Protein AF-Q84GK2-F1 (afdb_monomer_lite)

Structure (mmCIF, N/CA/C/O backbone):
data_AF-Q84GK2-F1
#
_entry.id   AF-Q84GK2-F1
#
loop_
_atom_site.group_PDB
_atom_site.id
_atom_site.type_symbol
_atom_site.label_atom_id
_atom_site.label_alt_id
_atom_site.label_comp_id
_atom_site.label_asym_id
_atom_site.label_entity_id
_atom_site.label_seq_id
_atom_site.pdbx_PDB_ins_code
_atom_site.Cartn_x
_atom_site.Cartn_y
_atom_site.Cartn_z
_atom_site.occupancy
_atom_site.B_iso_or_equiv
_atom_site.auth_seq_id
_atom_site.auth_comp_id
_atom_site.auth_asym_id
_atom_site.auth_atom_id
_atom_site.pdbx_PDB_model_num
ATOM 1 N N . VAL A 1 1 ? 25.953 -7.391 -23.059 1.00 63.38 1 VAL A N 1
ATOM 2 C CA . VAL A 1 1 ? 26.818 -6.222 -23.370 1.00 63.38 1 VAL A CA 1
ATOM 3 C C . VAL A 1 1 ? 26.104 -4.887 -23.154 1.00 63.38 1 VAL A C 1
ATOM 5 O O . VAL A 1 1 ? 26.491 -4.183 -22.235 1.00 63.38 1 VAL A O 1
ATOM 8 N N . ALA A 1 2 ? 25.029 -4.554 -23.885 1.00 71.12 2 ALA A N 1
ATOM 9 C CA . ALA A 1 2 ? 24.309 -3.276 -23.704 1.00 71.12 2 ALA A CA 1
ATOM 10 C C . ALA A 1 2 ? 23.766 -3.046 -22.273 1.00 71.12 2 ALA A C 1
ATOM 12 O O . ALA A 1 2 ? 23.832 -1.938 -21.749 1.00 71.12 2 ALA A O 1
ATOM 13 N N . ALA A 1 3 ? 23.292 -4.107 -21.614 1.00 67.56 3 ALA A N 1
ATOM 14 C CA . ALA A 1 3 ? 22.853 -4.063 -20.218 1.00 67.56 3 ALA A CA 1
ATOM 15 C C . ALA A 1 3 ? 23.982 -3.724 -19.228 1.00 67.56 3 ALA A C 1
ATOM 17 O O . ALA A 1 3 ? 23.806 -2.873 -18.365 1.00 67.56 3 ALA A O 1
ATOM 18 N N . ALA A 1 4 ? 25.152 -4.347 -19.386 1.00 71.31 4 ALA A N 1
ATOM 19 C CA . ALA A 1 4 ? 26.325 -4.101 -18.547 1.00 71.31 4 ALA A CA 1
ATOM 20 C C . ALA A 1 4 ? 26.839 -2.658 -18.699 1.00 71.31 4 ALA A C 1
ATOM 22 O O . ALA A 1 4 ? 27.170 -2.013 -17.708 1.00 71.31 4 ALA A O 1
ATOM 23 N N . ALA A 1 5 ? 26.806 -2.115 -19.923 1.00 71.81 5 ALA A N 1
ATOM 24 C CA . ALA A 1 5 ? 27.159 -0.721 -20.193 1.00 71.81 5 ALA A CA 1
ATOM 25 C C . ALA A 1 5 ? 26.216 0.256 -19.467 1.00 71.81 5 ALA A C 1
ATOM 27 O O . ALA A 1 5 ? 26.681 1.154 -18.774 1.00 71.81 5 ALA A O 1
ATOM 28 N N . LYS A 1 6 ? 24.898 0.020 -19.532 1.00 73.69 6 LYS A N 1
ATOM 29 C CA . LYS A 1 6 ? 23.886 0.789 -18.783 1.00 73.69 6 LYS A CA 1
ATOM 30 C C . LYS A 1 6 ? 24.072 0.713 -17.264 1.00 73.69 6 LYS A C 1
ATOM 32 O O . LYS A 1 6 ? 23.891 1.711 -16.581 1.00 73.69 6 LYS A O 1
ATOM 37 N N . ILE A 1 7 ? 24.413 -0.457 -16.724 1.00 73.31 7 ILE A N 1
ATOM 38 C CA . ILE A 1 7 ? 24.654 -0.644 -15.281 1.00 73.31 7 ILE A CA 1
ATOM 39 C C . ILE A 1 7 ? 25.939 0.078 -14.847 1.00 73.31 7 ILE A C 1
ATOM 41 O O . ILE A 1 7 ? 25.962 0.731 -13.805 1.00 73.31 7 ILE A O 1
ATOM 45 N N . THR A 1 8 ? 26.965 0.054 -15.699 1.00 76.81 8 THR A N 1
ATOM 46 C CA . THR A 1 8 ? 28.213 0.802 -15.496 1.00 76.81 8 THR A CA 1
ATOM 47 C C . THR A 1 8 ? 27.988 2.314 -15.538 1.00 76.81 8 THR A C 1
ATOM 49 O O . THR A 1 8 ? 28.522 3.029 -14.693 1.00 76.81 8 THR A O 1
ATOM 52 N N . GLU A 1 9 ? 27.130 2.810 -16.437 1.00 76.62 9 GLU A N 1
ATOM 53 C CA . GLU A 1 9 ? 26.692 4.217 -16.456 1.00 76.62 9 GLU A CA 1
ATOM 54 C C . GLU A 1 9 ? 25.967 4.637 -15.165 1.00 76.62 9 GLU A C 1
ATOM 56 O O . GLU A 1 9 ? 26.051 5.795 -14.763 1.00 76.62 9 GLU A O 1
ATOM 61 N N . LEU A 1 10 ? 25.284 3.704 -14.489 1.00 75.00 10 LEU A N 1
ATOM 62 C CA . LEU A 1 10 ? 24.625 3.934 -13.195 1.00 75.00 10 LEU A CA 1
ATOM 63 C C . LEU A 1 10 ? 25.602 3.907 -12.002 1.00 75.00 10 LEU A C 1
ATOM 65 O O . LEU A 1 10 ? 25.168 4.077 -10.864 1.00 75.00 10 LEU A O 1
ATOM 69 N N . GLY A 1 11 ? 26.904 3.717 -12.248 1.00 77.19 11 GLY A N 1
ATOM 70 C CA . GLY A 1 11 ? 27.958 3.727 -11.231 1.00 77.19 11 GLY A CA 1
ATOM 71 C C . GLY A 1 11 ? 28.311 2.355 -10.648 1.00 77.19 11 GLY A C 1
ATOM 72 O O . GLY A 1 11 ? 29.098 2.292 -9.706 1.00 77.19 11 GLY A O 1
ATOM 73 N N . PHE A 1 12 ? 27.772 1.261 -11.196 1.00 79.25 12 PHE A N 1
ATOM 74 C CA . PHE A 1 12 ? 28.079 -0.104 -10.758 1.00 79.25 12 PHE A CA 1
ATOM 75 C C . PHE A 1 12 ? 28.973 -0.805 -11.784 1.00 79.25 12 PHE A C 1
ATOM 77 O O . PHE A 1 12 ? 28.548 -1.057 -12.908 1.00 79.25 12 PHE A O 1
ATOM 84 N N . SER A 1 13 ? 30.206 -1.152 -11.412 1.00 77.25 13 SER A N 1
ATOM 85 C CA . SER A 1 13 ? 31.101 -1.913 -12.290 1.00 77.25 13 SER A CA 1
ATOM 86 C C . SER A 1 13 ? 30.605 -3.355 -12.421 1.00 77.25 13 SER A C 1
ATOM 88 O O . SER A 1 13 ? 30.785 -4.149 -11.501 1.00 77.25 13 SER A O 1
ATOM 90 N N . VAL A 1 14 ? 29.966 -3.678 -13.545 1.00 80.50 14 VAL A N 1
ATOM 91 C CA . VAL A 1 14 ? 29.487 -5.032 -13.850 1.00 80.50 14 VAL A CA 1
ATOM 92 C C . VAL A 1 14 ? 29.846 -5.375 -15.288 1.00 80.50 14 VAL A C 1
ATOM 94 O O . VAL A 1 14 ? 29.551 -4.616 -16.213 1.00 80.50 14 VAL A O 1
ATOM 97 N N . THR A 1 15 ? 30.461 -6.533 -15.486 1.00 83.75 15 THR A N 1
ATOM 98 C CA . THR A 1 15 ? 30.843 -7.053 -16.800 1.00 83.75 15 THR A CA 1
ATOM 99 C C . THR A 1 15 ? 29.721 -7.894 -17.425 1.00 83.75 15 THR A C 1
ATOM 101 O O . THR A 1 15 ? 28.903 -8.497 -16.721 1.00 83.75 15 THR A O 1
ATOM 104 N N . PRO A 1 16 ? 29.630 -7.962 -18.767 1.00 80.38 16 PRO A N 1
ATOM 105 C CA . PRO A 1 16 ? 28.715 -8.882 -19.442 1.00 80.38 16 PRO A CA 1
ATOM 106 C C . PRO A 1 16 ? 28.903 -10.344 -19.015 1.00 80.38 16 PRO A C 1
ATOM 108 O O . PRO A 1 16 ? 27.924 -11.084 -18.931 1.00 80.38 16 PRO A O 1
ATOM 111 N N . GLU A 1 17 ? 30.144 -10.744 -18.749 1.00 82.06 17 GLU A N 1
ATOM 112 C CA . GLU A 1 17 ? 30.526 -12.090 -18.341 1.00 82.06 17 GLU A CA 1
ATOM 113 C C . GLU A 1 17 ? 29.974 -12.429 -16.954 1.00 82.06 17 GLU A C 1
ATOM 115 O O . GLU A 1 17 ? 29.426 -13.514 -16.778 1.00 82.06 17 GLU A O 1
ATOM 120 N N . GLU A 1 18 ? 30.030 -11.500 -15.996 1.00 82.25 18 GLU A N 1
ATOM 121 C CA . GLU A 1 18 ? 29.456 -11.682 -14.654 1.00 82.25 18 GLU A CA 1
ATOM 122 C C . GLU A 1 18 ? 27.935 -11.863 -14.697 1.00 82.25 18 GLU A C 1
ATOM 124 O O . GLU A 1 18 ? 27.395 -12.723 -14.003 1.00 82.25 18 GLU A O 1
ATOM 129 N N . ILE A 1 19 ? 27.234 -11.111 -15.554 1.00 81.38 19 ILE A N 1
ATOM 130 C CA . ILE A 1 19 ? 25.775 -11.241 -15.720 1.00 81.38 19 ILE A CA 1
ATOM 131 C C . ILE A 1 19 ? 25.413 -12.628 -16.267 1.00 81.38 19 ILE A C 1
ATOM 133 O O . ILE A 1 19 ? 24.475 -13.266 -15.786 1.00 81.38 19 ILE A O 1
ATOM 137 N N . LEU A 1 20 ? 26.155 -13.101 -17.271 1.00 83.56 20 LEU A N 1
ATOM 138 C CA . LEU A 1 20 ? 25.935 -14.416 -17.876 1.00 83.56 20 LEU A CA 1
ATOM 139 C C . LEU A 1 20 ? 26.322 -15.553 -16.924 1.00 83.56 20 LEU A C 1
ATOM 141 O O . LEU A 1 20 ? 25.614 -16.557 -16.849 1.00 83.56 20 LEU A O 1
ATOM 145 N N . ALA A 1 21 ? 27.414 -15.388 -16.178 1.00 84.06 21 ALA A N 1
ATOM 146 C CA . ALA A 1 21 ? 27.845 -16.343 -15.167 1.00 84.06 21 ALA A CA 1
ATOM 147 C C . ALA A 1 21 ? 26.806 -16.466 -14.048 1.00 84.06 21 ALA A C 1
ATOM 149 O O . ALA A 1 21 ? 26.453 -17.581 -13.676 1.00 84.06 21 ALA A O 1
ATOM 150 N N . LEU A 1 22 ? 26.256 -15.347 -13.565 1.00 84.25 22 LEU A N 1
ATOM 151 C CA . LEU A 1 22 ? 25.194 -15.355 -12.562 1.00 84.25 22 LEU A CA 1
ATOM 152 C C . LEU A 1 22 ? 23.944 -16.081 -13.070 1.00 84.25 22 LEU A C 1
ATOM 154 O O . LEU A 1 22 ? 23.439 -16.952 -12.371 1.00 84.25 22 LEU A O 1
ATOM 158 N N . ALA A 1 23 ? 23.476 -15.769 -14.284 1.00 83.44 23 ALA A N 1
ATOM 159 C CA . ALA A 1 23 ? 22.317 -16.439 -14.880 1.00 83.44 23 ALA A CA 1
ATOM 160 C C . ALA A 1 23 ? 22.522 -17.959 -14.953 1.00 83.44 23 ALA A C 1
ATOM 162 O O . ALA A 1 23 ? 21.700 -18.730 -14.458 1.00 83.44 23 ALA A O 1
ATOM 163 N N . LYS A 1 24 ? 23.686 -18.386 -15.456 1.00 85.19 24 LYS A N 1
ATOM 164 C CA . LYS A 1 24 ? 24.051 -19.801 -15.547 1.00 85.19 24 LYS A CA 1
ATOM 165 C C . LYS A 1 24 ? 24.124 -20.477 -14.177 1.00 85.19 24 LYS A C 1
ATOM 167 O O . LYS A 1 24 ? 23.597 -21.574 -14.020 1.00 85.19 24 LYS A O 1
ATOM 172 N N . ASN A 1 25 ? 24.760 -19.838 -13.197 1.00 84.62 25 ASN A N 1
ATOM 173 C CA . ASN A 1 25 ? 24.918 -20.392 -11.851 1.00 84.62 25 ASN A CA 1
ATOM 174 C C . ASN A 1 25 ? 23.583 -20.483 -11.108 1.00 84.62 25 ASN A C 1
ATOM 176 O O . ASN A 1 25 ? 23.393 -21.375 -10.298 1.00 84.62 25 ASN A O 1
ATOM 180 N N . VAL A 1 26 ? 22.644 -19.591 -11.403 1.00 84.75 26 VAL A N 1
ATOM 181 C CA . VAL A 1 26 ? 21.282 -19.602 -10.859 1.00 84.75 26 VAL A CA 1
ATOM 182 C C . VAL A 1 26 ? 20.358 -20.585 -11.610 1.00 84.75 26 VAL A C 1
ATOM 184 O O . VAL A 1 26 ? 19.272 -20.914 -11.137 1.00 84.75 26 VAL A O 1
ATOM 187 N N . GLY A 1 27 ? 20.802 -21.126 -12.748 1.00 81.56 27 GLY A N 1
ATOM 188 C CA . GLY A 1 27 ? 20.031 -22.075 -13.556 1.00 81.56 27 GLY A CA 1
ATOM 189 C C . GLY A 1 27 ? 18.976 -21.418 -14.451 1.00 81.56 27 GLY A C 1
ATOM 190 O O . GLY A 1 27 ? 18.013 -22.075 -14.830 1.00 81.56 27 GLY A O 1
ATOM 191 N N . GLU A 1 28 ? 19.153 -20.141 -14.787 1.00 83.69 28 GLU A N 1
ATOM 192 C CA . GLU A 1 28 ? 18.252 -19.354 -15.631 1.00 83.69 28 GLU A CA 1
ATOM 193 C C . GLU A 1 28 ? 18.925 -18.989 -16.962 1.00 83.69 28 GLU A C 1
ATOM 195 O O . GLU A 1 28 ? 20.122 -18.705 -17.017 1.00 83.69 28 GLU A O 1
ATOM 200 N N . GLU A 1 29 ? 18.155 -18.944 -18.055 1.00 78.62 29 GLU A N 1
ATOM 201 C CA . GLU A 1 29 ? 18.684 -18.537 -19.370 1.00 78.62 29 GLU A CA 1
ATOM 202 C C . GLU A 1 29 ? 19.087 -17.057 -19.387 1.00 78.62 29 GLU A C 1
ATOM 204 O O . GLU A 1 29 ? 20.030 -16.651 -20.069 1.00 78.62 29 GLU A O 1
ATOM 209 N N . THR A 1 30 ? 18.365 -16.233 -18.625 1.00 79.81 30 THR A N 1
ATOM 210 C CA . THR A 1 30 ? 18.645 -14.809 -18.484 1.00 79.81 30 THR A CA 1
ATOM 211 C C . THR A 1 30 ? 18.087 -14.255 -17.179 1.00 79.81 30 THR A C 1
ATOM 213 O O . THR A 1 30 ? 16.952 -14.533 -16.787 1.00 79.81 30 THR A O 1
ATOM 216 N N . MET A 1 31 ? 18.884 -13.402 -16.535 1.00 76.38 31 MET A N 1
ATOM 217 C CA . MET A 1 31 ? 18.462 -12.582 -15.393 1.00 76.38 31 MET A CA 1
ATOM 218 C C . MET A 1 31 ? 17.995 -11.186 -15.823 1.00 76.38 31 MET A C 1
ATOM 220 O O . MET A 1 31 ? 17.538 -10.390 -15.004 1.00 76.38 31 MET A O 1
ATOM 224 N N . MET A 1 32 ? 18.097 -10.871 -17.117 1.00 73.69 32 MET A N 1
ATOM 225 C CA . MET A 1 32 ? 17.673 -9.586 -17.659 1.00 73.69 32 MET A CA 1
ATOM 226 C C . MET A 1 32 ? 16.149 -9.514 -17.757 1.00 73.69 32 MET A C 1
ATOM 228 O O . MET A 1 32 ? 15.488 -10.502 -18.063 1.00 73.69 32 MET A O 1
ATOM 232 N N . SER A 1 33 ? 15.590 -8.325 -17.516 1.00 67.62 33 SER A N 1
ATOM 233 C CA . SER A 1 33 ? 14.142 -8.055 -17.573 1.00 67.62 33 SER A CA 1
ATOM 234 C C . SER A 1 33 ? 13.280 -8.822 -16.558 1.00 67.62 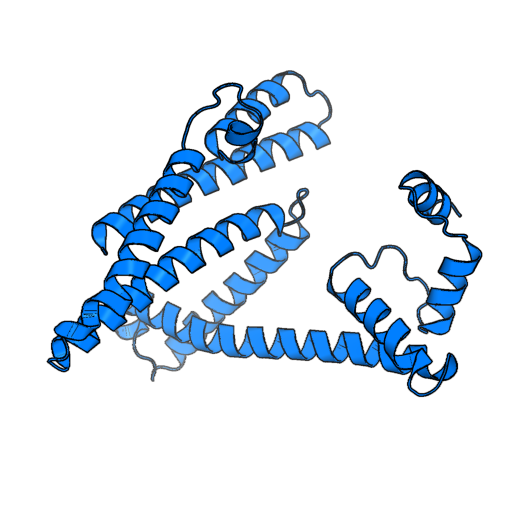33 SER A C 1
ATOM 236 O O . SER A 1 33 ? 12.060 -8.692 -16.581 1.00 67.62 33 SER A O 1
ATOM 238 N N . ARG A 1 34 ? 13.892 -9.542 -15.610 1.00 71.19 34 ARG A N 1
ATOM 239 C CA . ARG A 1 34 ? 13.238 -10.037 -14.388 1.00 71.19 34 ARG A CA 1
ATOM 240 C C . ARG A 1 34 ? 13.306 -8.954 -13.311 1.00 71.19 34 ARG A C 1
ATOM 242 O O . ARG A 1 34 ? 14.015 -9.079 -12.317 1.00 71.19 34 ARG A O 1
ATOM 249 N N . THR A 1 35 ? 12.640 -7.832 -13.566 1.00 64.12 35 THR A N 1
ATOM 250 C CA . THR A 1 35 ? 12.632 -6.676 -12.664 1.00 64.12 35 THR A CA 1
ATOM 251 C C . THR A 1 35 ? 11.625 -6.872 -11.532 1.00 64.12 35 THR A C 1
ATOM 253 O O . THR A 1 35 ? 10.568 -7.471 -11.714 1.00 64.12 35 THR A O 1
ATOM 256 N N . GLY A 1 36 ? 11.952 -6.367 -10.341 1.00 70.25 36 GLY A N 1
ATOM 257 C CA . GLY A 1 36 ? 11.061 -6.398 -9.181 1.00 70.25 36 GLY A CA 1
ATOM 258 C C . GLY A 1 36 ? 11.765 -6.781 -7.883 1.00 70.25 36 GLY A C 1
ATOM 259 O O . GLY A 1 36 ? 12.938 -7.162 -7.874 1.00 70.25 36 GLY A O 1
ATOM 260 N N . GLY A 1 37 ? 11.025 -6.686 -6.776 1.00 75.50 37 GLY A N 1
ATOM 261 C CA . GLY A 1 37 ? 11.517 -7.077 -5.453 1.00 75.50 37 GLY A CA 1
ATOM 262 C C . GLY A 1 37 ? 11.773 -8.581 -5.348 1.00 75.50 37 GLY A C 1
ATOM 263 O O . GLY A 1 37 ? 12.815 -8.975 -4.838 1.00 75.50 37 GLY A O 1
ATOM 264 N N . ALA A 1 38 ? 10.880 -9.392 -5.923 1.00 79.12 38 ALA A N 1
ATOM 265 C CA . ALA A 1 38 ? 10.920 -10.850 -5.837 1.00 79.12 38 ALA A CA 1
ATOM 266 C C . ALA A 1 38 ? 12.177 -11.481 -6.482 1.00 79.12 38 ALA A C 1
ATOM 268 O O . ALA A 1 38 ? 12.948 -12.149 -5.789 1.00 79.12 38 ALA A O 1
ATOM 269 N N . PRO A 1 39 ? 12.502 -11.204 -7.767 1.00 82.50 39 PRO A N 1
ATOM 270 C CA . PRO A 1 39 ? 13.740 -11.709 -8.365 1.00 82.50 39 PRO A CA 1
ATOM 271 C C . PRO A 1 39 ? 15.000 -11.218 -7.642 1.00 82.50 39 PRO A C 1
ATOM 273 O O . PRO A 1 39 ? 15.945 -11.983 -7.471 1.00 82.50 39 PRO A O 1
ATOM 276 N N . THR A 1 40 ? 15.008 -9.962 -7.183 1.00 84.69 40 THR A N 1
ATOM 277 C CA . THR A 1 40 ? 16.140 -9.379 -6.444 1.00 84.69 40 THR A CA 1
ATOM 278 C C . THR A 1 40 ? 16.352 -10.075 -5.099 1.00 84.69 40 THR A C 1
ATOM 280 O O . THR A 1 40 ? 17.483 -10.412 -4.752 1.00 84.69 40 THR A O 1
ATOM 283 N N . PHE A 1 41 ? 15.270 -10.330 -4.358 1.00 87.56 41 PHE A N 1
ATOM 284 C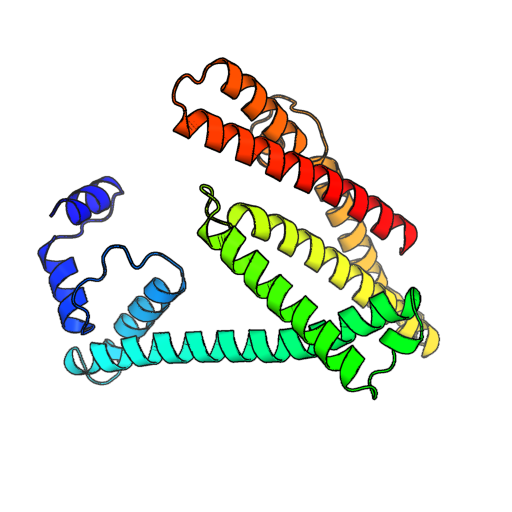 CA . PHE A 1 41 ? 15.305 -11.072 -3.100 1.00 87.56 41 PHE A CA 1
ATOM 285 C C . PHE A 1 41 ? 15.829 -12.494 -3.311 1.00 87.56 41 PHE A C 1
ATOM 287 O O . PHE A 1 41 ? 16.736 -12.921 -2.597 1.00 87.56 41 PHE A O 1
ATOM 294 N N . ALA A 1 42 ? 15.322 -13.198 -4.326 1.00 88.75 42 ALA A N 1
ATOM 295 C CA . ALA A 1 42 ? 15.752 -14.555 -4.635 1.00 88.75 42 ALA A CA 1
ATOM 296 C C . ALA A 1 42 ? 17.245 -14.637 -4.982 1.00 88.75 42 ALA A C 1
ATOM 298 O O . ALA A 1 42 ? 17.946 -15.513 -4.473 1.00 88.75 42 ALA A O 1
ATOM 299 N N . VAL A 1 43 ? 17.760 -13.700 -5.788 1.00 88.31 43 VAL A N 1
ATOM 300 C CA . VAL A 1 43 ? 19.202 -13.606 -6.076 1.00 88.31 43 VAL A CA 1
ATOM 301 C C . VAL A 1 43 ? 19.994 -13.322 -4.803 1.00 88.31 43 VAL A C 1
ATOM 303 O O . VAL A 1 43 ? 20.973 -14.012 -4.541 1.00 88.31 43 VAL A O 1
ATOM 306 N N . GLY A 1 44 ? 19.568 -12.355 -3.987 1.00 88.06 44 GLY A N 1
ATOM 307 C CA . GLY A 1 44 ? 20.255 -12.012 -2.740 1.00 88.06 44 GLY A CA 1
ATOM 308 C C . GLY A 1 44 ? 20.328 -13.186 -1.761 1.00 88.06 44 GLY A C 1
ATOM 309 O O . GLY A 1 44 ? 21.395 -13.474 -1.224 1.00 88.06 44 GLY A O 1
ATOM 310 N N . LEU A 1 45 ? 19.221 -13.914 -1.580 1.00 89.88 45 LEU A N 1
ATOM 311 C CA . LEU A 1 45 ? 19.193 -15.123 -0.757 1.00 89.88 45 LEU A CA 1
ATOM 312 C C . LEU A 1 45 ? 20.126 -16.190 -1.326 1.00 89.88 45 LEU A C 1
ATOM 314 O O . LEU A 1 45 ? 20.895 -16.789 -0.582 1.00 89.88 45 LEU A O 1
ATOM 318 N N . THR A 1 46 ? 20.106 -16.391 -2.641 1.00 90.25 46 THR A N 1
ATOM 319 C CA . THR A 1 46 ? 20.982 -17.359 -3.311 1.00 90.25 46 THR A CA 1
ATOM 320 C C . THR A 1 46 ? 22.453 -17.046 -3.074 1.00 90.25 46 THR A C 1
ATOM 322 O O . THR A 1 46 ? 23.205 -17.948 -2.711 1.00 90.25 46 THR A O 1
ATOM 325 N N . LEU A 1 47 ? 22.847 -15.776 -3.227 1.00 88.31 47 LEU A N 1
ATOM 326 C CA . LEU A 1 47 ? 24.214 -15.302 -2.998 1.00 88.31 47 LEU A CA 1
ATOM 327 C C . LEU A 1 47 ? 24.677 -15.544 -1.556 1.00 88.31 47 LEU A C 1
ATOM 329 O O . LEU A 1 47 ? 25.789 -15.999 -1.334 1.00 88.31 47 LEU A O 1
ATOM 333 N N . LEU A 1 48 ? 23.801 -15.329 -0.573 1.00 88.56 48 LEU A N 1
ATOM 334 C CA . LEU A 1 48 ? 24.127 -15.592 0.831 1.00 88.56 48 LEU A CA 1
ATOM 335 C C . LEU A 1 48 ? 24.208 -17.092 1.149 1.00 88.56 48 LEU A C 1
ATOM 337 O O . LEU A 1 48 ? 25.112 -17.543 1.850 1.00 88.56 48 LEU A O 1
ATOM 341 N N . PHE A 1 49 ? 23.248 -17.881 0.667 1.00 87.44 49 PHE A N 1
ATOM 342 C CA . PHE A 1 49 ? 23.130 -19.285 1.057 1.00 87.44 49 PHE A CA 1
ATOM 343 C C . PHE A 1 49 ? 24.133 -20.186 0.347 1.00 87.44 49 PHE A C 1
ATOM 345 O O . PHE A 1 49 ? 24.572 -21.162 0.952 1.00 87.44 49 PHE A O 1
ATOM 352 N N . HIS A 1 50 ? 24.554 -19.859 -0.878 1.00 85.94 50 HIS A N 1
ATOM 353 C CA . HIS A 1 50 ? 25.566 -20.666 -1.559 1.00 85.94 50 HIS A CA 1
ATOM 354 C C . HIS A 1 50 ? 26.941 -20.577 -0.882 1.00 85.94 50 HIS A C 1
ATOM 356 O O . HIS A 1 50 ? 27.714 -21.530 -0.954 1.00 85.94 50 HIS A O 1
ATOM 362 N N . GLU A 1 51 ? 27.267 -19.452 -0.232 1.00 85.31 51 GLU A N 1
ATOM 363 C CA . GLU A 1 51 ? 28.521 -19.286 0.518 1.00 85.31 51 GLU A CA 1
ATOM 364 C C . GLU A 1 51 ? 28.514 -20.088 1.823 1.00 85.31 51 GLU A C 1
ATOM 366 O O . GLU A 1 51 ? 29.550 -20.596 2.249 1.00 85.31 51 GLU A O 1
ATOM 371 N N . LEU A 1 52 ? 27.340 -20.237 2.441 1.00 84.62 52 LEU A N 1
ATOM 372 C CA . LEU A 1 52 ? 27.173 -20.945 3.709 1.00 84.62 52 LEU A CA 1
ATOM 373 C C . LEU A 1 52 ? 26.972 -22.454 3.524 1.00 84.62 52 LEU A C 1
ATOM 375 O O . LEU A 1 52 ? 27.464 -23.243 4.331 1.00 84.62 52 LEU A O 1
ATOM 379 N N . VAL A 1 53 ? 26.220 -22.867 2.496 1.00 78.19 53 VAL A N 1
ATOM 380 C CA . VAL A 1 53 ? 25.788 -24.255 2.294 1.00 78.19 53 VAL A CA 1
ATOM 381 C C . VAL A 1 53 ? 25.714 -24.604 0.803 1.00 78.19 53 VAL A C 1
ATOM 383 O O . VAL A 1 53 ? 24.859 -24.115 0.064 1.00 78.19 53 VAL A O 1
ATOM 386 N N . GLY A 1 54 ? 26.557 -25.550 0.380 1.00 76.19 54 GLY A N 1
ATOM 387 C CA . GLY A 1 54 ? 26.430 -26.230 -0.915 1.00 76.19 54 GLY A CA 1
ATOM 388 C C . GLY A 1 54 ? 27.171 -25.593 -2.095 1.00 76.19 54 GLY A C 1
ATOM 389 O O . GLY A 1 54 ? 27.160 -26.172 -3.178 1.00 76.19 54 GLY A O 1
ATOM 390 N N . GLY A 1 55 ? 27.854 -24.459 -1.904 1.00 84.44 55 GLY A N 1
ATOM 391 C CA . GLY A 1 55 ? 28.687 -23.844 -2.941 1.00 84.44 55 GLY A CA 1
ATOM 392 C C . GLY A 1 55 ? 27.902 -23.424 -4.189 1.00 84.44 55 GLY A C 1
ATOM 393 O O . GLY A 1 55 ? 26.672 -23.395 -4.202 1.00 84.44 55 GLY A O 1
ATOM 394 N N . VAL A 1 56 ? 28.624 -23.114 -5.271 1.00 82.50 56 VAL A N 1
ATOM 395 C CA . VAL A 1 56 ? 28.033 -22.638 -6.539 1.00 82.50 56 VAL A CA 1
ATOM 396 C C . VAL A 1 56 ? 27.037 -23.648 -7.133 1.00 82.50 56 VAL A C 1
ATOM 398 O O . VAL A 1 56 ? 26.058 -23.253 -7.755 1.00 82.50 56 VAL A O 1
ATOM 401 N N . GLU A 1 57 ? 27.229 -24.947 -6.892 1.00 84.75 57 GLU A N 1
ATOM 402 C CA . GLU A 1 57 ? 26.349 -26.011 -7.397 1.00 84.75 57 GLU A CA 1
ATOM 403 C C . GLU A 1 57 ? 24.940 -25.976 -6.782 1.00 84.75 57 GLU A C 1
ATOM 405 O O . GLU A 1 57 ? 23.978 -26.406 -7.418 1.00 84.75 57 GLU A O 1
ATOM 410 N N . ALA A 1 58 ? 24.793 -25.428 -5.570 1.00 87.44 58 ALA A N 1
ATOM 411 C CA . ALA A 1 58 ? 23.502 -25.288 -4.899 1.00 87.44 58 ALA A CA 1
ATOM 412 C C . ALA A 1 58 ? 22.756 -23.993 -5.266 1.00 87.44 58 ALA A C 1
ATOM 414 O O . ALA A 1 58 ? 21.593 -23.833 -4.888 1.00 87.44 58 ALA A O 1
ATOM 415 N N . MET A 1 59 ? 23.379 -23.069 -6.009 1.00 87.69 59 MET A N 1
ATOM 416 C CA . MET A 1 59 ? 22.757 -21.793 -6.387 1.00 87.69 59 MET A CA 1
ATOM 417 C C . MET A 1 59 ? 21.413 -21.952 -7.121 1.00 87.69 59 MET A C 1
ATOM 419 O O . MET A 1 59 ? 20.472 -21.248 -6.746 1.00 87.69 59 MET A O 1
ATOM 423 N N . PRO A 1 60 ? 21.237 -22.887 -8.082 1.00 89.75 60 PRO A N 1
ATOM 424 C CA . PRO A 1 60 ? 19.943 -23.062 -8.733 1.00 89.75 60 PRO A CA 1
ATOM 425 C C . PRO A 1 60 ? 18.856 -23.507 -7.761 1.00 89.75 60 PRO A C 1
ATOM 427 O O . PRO A 1 60 ? 17.726 -23.024 -7.827 1.00 89.75 60 PRO A O 1
ATOM 430 N N . PHE A 1 61 ? 19.198 -24.400 -6.829 1.00 90.25 61 PHE A N 1
ATOM 431 C CA . PHE A 1 61 ? 18.270 -24.856 -5.801 1.00 90.25 61 PHE A CA 1
ATOM 432 C C . PHE A 1 61 ? 17.833 -23.696 -4.903 1.00 90.25 61 PHE A C 1
ATOM 434 O O . PHE A 1 61 ? 16.634 -23.484 -4.732 1.00 90.25 61 PHE A O 1
ATOM 441 N N . TRP A 1 62 ? 18.784 -22.918 -4.374 1.00 89.88 62 TRP A N 1
ATOM 442 C CA . TRP A 1 62 ? 18.483 -21.799 -3.479 1.00 89.88 62 TRP A CA 1
ATOM 443 C C . TRP A 1 62 ? 17.650 -20.709 -4.156 1.00 89.88 62 TRP A C 1
ATOM 445 O O . TRP A 1 62 ? 16.731 -20.173 -3.534 1.00 89.88 62 TRP A O 1
ATOM 455 N N . TYR A 1 63 ? 17.900 -20.440 -5.438 1.00 90.56 63 TYR A N 1
ATOM 456 C CA . TYR A 1 63 ? 17.124 -19.469 -6.203 1.00 90.56 63 TYR A CA 1
ATOM 457 C C . TYR A 1 63 ? 15.674 -19.898 -6.405 1.00 90.56 63 TYR A C 1
ATOM 459 O O . TYR A 1 63 ? 14.751 -19.154 -6.067 1.00 90.56 63 TYR A O 1
ATOM 467 N N . HIS A 1 64 ? 15.456 -21.117 -6.905 1.00 89.88 64 HIS A N 1
ATOM 468 C CA . HIS A 1 64 ? 14.105 -21.633 -7.119 1.00 89.88 64 HIS A CA 1
ATOM 469 C C . HIS A 1 64 ? 13.364 -21.815 -5.794 1.00 89.88 64 HIS A C 1
ATOM 471 O O . HIS A 1 64 ? 12.173 -21.519 -5.712 1.00 89.88 64 HIS A O 1
ATOM 477 N N . PHE A 1 65 ? 14.065 -22.236 -4.738 1.00 90.69 65 PHE A N 1
ATOM 478 C CA . PHE A 1 65 ? 13.508 -22.287 -3.393 1.00 90.69 65 PHE A CA 1
ATOM 479 C C . PHE A 1 65 ? 13.026 -20.908 -2.934 1.00 90.69 65 PHE A C 1
ATOM 481 O O . PHE A 1 65 ? 11.892 -20.798 -2.475 1.00 90.69 65 PHE A O 1
ATOM 488 N N . ALA A 1 66 ? 13.833 -19.854 -3.098 1.00 90.62 66 ALA A N 1
ATOM 489 C CA . ALA A 1 66 ? 13.462 -18.501 -2.691 1.00 90.62 66 ALA A CA 1
ATOM 490 C C . ALA A 1 66 ? 12.229 -17.979 -3.443 1.00 90.62 66 ALA A C 1
ATOM 492 O O . ALA A 1 66 ? 11.310 -17.457 -2.813 1.00 90.62 66 ALA A O 1
ATOM 493 N N . ILE A 1 67 ? 12.174 -18.174 -4.766 1.00 89.62 67 ILE A N 1
ATOM 494 C CA . ILE A 1 67 ? 11.025 -17.758 -5.586 1.00 89.62 67 ILE A CA 1
ATOM 495 C C . ILE A 1 67 ? 9.762 -18.526 -5.197 1.00 89.62 67 ILE A C 1
ATOM 497 O O . ILE A 1 67 ? 8.701 -17.925 -5.034 1.00 89.62 67 ILE A O 1
ATOM 501 N N . LEU A 1 68 ? 9.852 -19.850 -5.033 1.00 91.19 68 LEU A N 1
ATOM 502 C CA . LEU A 1 68 ? 8.707 -20.673 -4.636 1.00 91.19 68 LEU A CA 1
ATOM 503 C C . LEU A 1 68 ? 8.226 -20.326 -3.225 1.00 91.19 68 LEU A C 1
ATOM 505 O O . LEU A 1 68 ? 7.022 -20.249 -2.990 1.00 91.19 68 LEU A O 1
ATOM 509 N N . PHE A 1 69 ? 9.157 -20.099 -2.299 1.00 90.25 69 PHE A N 1
ATOM 510 C CA . PHE A 1 69 ? 8.857 -19.684 -0.934 1.00 90.25 69 PHE A CA 1
ATOM 511 C C . PHE A 1 69 ? 8.107 -18.350 -0.911 1.00 90.25 69 PHE A C 1
ATOM 513 O O . PHE A 1 69 ? 7.054 -18.246 -0.282 1.00 90.25 69 PHE A O 1
ATOM 520 N N . GLU A 1 70 ? 8.610 -17.345 -1.626 1.00 89.94 70 GLU A N 1
ATOM 521 C CA . GLU A 1 70 ? 7.963 -16.039 -1.718 1.00 89.94 70 GLU A CA 1
ATOM 522 C C . GLU A 1 70 ? 6.587 -16.138 -2.385 1.00 89.94 70 GLU A C 1
ATOM 524 O O . GLU A 1 70 ? 5.610 -15.593 -1.871 1.00 89.94 70 GLU A O 1
ATOM 529 N N . ALA A 1 71 ? 6.472 -16.888 -3.485 1.00 90.62 71 ALA A N 1
ATOM 530 C CA . ALA A 1 71 ? 5.198 -17.111 -4.160 1.00 90.62 71 ALA A CA 1
ATOM 531 C C . ALA A 1 71 ? 4.173 -17.789 -3.237 1.00 90.62 71 ALA A C 1
ATOM 533 O O . ALA A 1 71 ? 3.012 -17.379 -3.196 1.00 90.62 71 ALA A O 1
ATOM 534 N N . LEU A 1 72 ? 4.592 -18.788 -2.453 1.00 92.06 72 LEU A N 1
ATOM 535 C CA . LEU A 1 72 ? 3.732 -19.462 -1.480 1.00 92.06 72 LEU A CA 1
ATOM 536 C C . LEU A 1 72 ? 3.320 -18.525 -0.337 1.00 92.06 72 LEU A C 1
ATOM 538 O O . LEU A 1 72 ? 2.171 -18.565 0.113 1.00 92.06 72 LEU A O 1
ATOM 542 N N . PHE A 1 73 ? 4.227 -17.658 0.113 1.00 90.88 73 PHE A N 1
ATOM 543 C CA . PHE A 1 73 ? 3.926 -16.632 1.105 1.00 90.88 73 PHE A CA 1
ATOM 544 C C . PHE A 1 73 ? 2.876 -15.640 0.584 1.00 90.88 73 PHE A C 1
ATOM 546 O O . PHE A 1 73 ? 1.876 -15.392 1.262 1.00 90.88 73 PHE A O 1
ATOM 553 N N . ILE A 1 74 ? 3.044 -15.139 -0.645 1.00 89.94 74 ILE A N 1
ATOM 554 C CA . ILE A 1 74 ? 2.067 -14.264 -1.308 1.00 89.94 74 ILE A CA 1
ATOM 555 C C . ILE A 1 74 ? 0.723 -14.982 -1.456 1.00 89.94 74 ILE A C 1
ATOM 557 O O . ILE A 1 74 ? -0.310 -14.414 -1.110 1.00 89.94 74 ILE A O 1
ATOM 561 N N . LEU A 1 75 ? 0.716 -16.236 -1.915 1.00 91.31 75 LEU A N 1
ATOM 562 C CA . LEU A 1 75 ? -0.511 -17.019 -2.082 1.00 91.31 75 LEU A CA 1
ATOM 563 C C . LEU A 1 75 ? -1.242 -17.216 -0.749 1.00 91.31 75 LEU A C 1
ATOM 565 O O . LEU A 1 75 ? -2.460 -17.070 -0.691 1.00 91.31 75 LEU A O 1
ATOM 569 N N . THR A 1 76 ? -0.504 -17.462 0.334 1.00 94.06 76 THR A N 1
ATOM 570 C CA . THR A 1 76 ? -1.063 -17.558 1.691 1.00 94.06 76 THR A CA 1
ATOM 571 C C . THR A 1 76 ? -1.684 -16.231 2.132 1.00 94.06 76 THR A C 1
ATOM 573 O O . THR A 1 76 ? -2.787 -16.209 2.684 1.00 94.06 76 THR A O 1
ATOM 576 N N . ALA A 1 77 ? -1.006 -15.111 1.869 1.00 91.19 77 ALA A N 1
ATOM 577 C CA . ALA A 1 77 ? -1.521 -13.784 2.184 1.00 91.19 77 ALA A CA 1
ATOM 578 C C . ALA A 1 77 ? -2.789 -13.455 1.377 1.00 91.19 77 ALA A C 1
ATOM 580 O O . ALA A 1 77 ? -3.759 -12.949 1.944 1.00 91.19 77 ALA A O 1
ATOM 581 N N . VAL A 1 78 ? -2.818 -13.786 0.081 1.00 91.38 78 VAL A N 1
ATOM 582 C CA . VAL A 1 78 ? -3.981 -13.571 -0.796 1.00 91.38 78 VAL A CA 1
ATOM 583 C C . VAL A 1 78 ? -5.153 -14.472 -0.405 1.00 91.38 78 VAL A C 1
ATOM 585 O O . VAL A 1 78 ? -6.288 -13.998 -0.399 1.00 91.38 78 VAL A O 1
ATOM 588 N N . ASP A 1 79 ? -4.921 -15.730 -0.025 1.00 91.50 79 ASP A N 1
ATOM 589 C CA . ASP A 1 79 ? -5.973 -16.632 0.464 1.00 91.50 79 ASP A CA 1
ATOM 590 C C . ASP A 1 79 ? -6.606 -16.104 1.761 1.00 91.50 79 ASP A C 1
ATOM 592 O O . ASP A 1 79 ? -7.818 -15.865 1.838 1.00 91.50 79 ASP A O 1
ATOM 596 N N . ALA A 1 80 ? -5.773 -15.799 2.762 1.00 91.88 80 ALA A N 1
ATOM 597 C CA . ALA A 1 80 ? -6.231 -15.230 4.026 1.00 91.88 80 ALA A CA 1
ATOM 598 C C . ALA A 1 80 ? -6.943 -13.879 3.822 1.00 91.88 80 ALA A C 1
ATOM 600 O O . ALA A 1 80 ? -7.985 -13.617 4.442 1.00 91.88 80 ALA A O 1
ATOM 601 N N . GLY A 1 81 ? -6.408 -13.047 2.926 1.00 90.19 81 GLY A N 1
ATOM 602 C CA . GLY A 1 81 ? -6.970 -11.763 2.527 1.00 90.19 81 GLY A CA 1
ATOM 603 C C . GLY A 1 81 ? -8.316 -11.905 1.825 1.00 90.19 81 GLY A C 1
ATOM 604 O O . GLY A 1 81 ? -9.251 -11.198 2.176 1.00 90.19 81 GLY A O 1
ATOM 605 N N . THR A 1 82 ? -8.470 -12.860 0.907 1.00 91.12 82 THR A N 1
ATOM 606 C CA . THR A 1 82 ? -9.730 -13.119 0.187 1.00 91.12 82 THR A CA 1
ATOM 607 C C . THR A 1 82 ? -10.804 -13.661 1.119 1.00 91.12 82 THR A C 1
ATOM 609 O O . THR A 1 82 ? -11.966 -13.259 1.039 1.00 91.12 82 THR A O 1
ATOM 612 N N . ARG A 1 83 ? -10.426 -14.523 2.066 1.00 89.31 83 ARG A N 1
ATOM 613 C CA . ARG A 1 83 ? -11.340 -15.015 3.100 1.00 89.31 83 ARG A CA 1
ATOM 614 C C . ARG A 1 83 ? -11.862 -13.875 3.973 1.00 89.31 83 ARG A C 1
ATOM 616 O O . ARG A 1 83 ? -13.064 -13.781 4.200 1.00 89.31 83 ARG A O 1
ATOM 623 N N . THR A 1 84 ? -10.973 -12.997 4.430 1.00 88.69 84 THR A N 1
ATOM 624 C CA . THR A 1 84 ? -11.351 -11.829 5.242 1.00 88.69 84 THR A CA 1
ATOM 625 C C . THR A 1 84 ? -12.143 -10.816 4.415 1.00 88.69 84 THR A C 1
ATOM 627 O O . THR A 1 84 ? -13.176 -10.319 4.859 1.00 88.69 84 THR A O 1
ATOM 630 N N . GLY A 1 85 ? -11.715 -10.578 3.176 1.00 88.25 85 GLY A N 1
ATOM 631 C CA . GLY A 1 85 ? -12.347 -9.677 2.222 1.00 88.25 85 GLY A CA 1
ATOM 632 C C . GLY A 1 85 ? -13.770 -10.096 1.878 1.00 88.25 85 GLY A C 1
ATOM 633 O O . GLY A 1 85 ? -14.651 -9.245 1.847 1.00 88.25 85 GLY A O 1
ATOM 634 N N . ARG A 1 86 ? -14.043 -11.401 1.732 1.00 87.75 86 ARG A N 1
ATOM 635 C CA . ARG A 1 86 ? -15.415 -11.915 1.608 1.00 87.75 86 ARG A CA 1
ATOM 636 C C . ARG A 1 86 ? -16.280 -11.448 2.779 1.00 87.75 86 ARG A C 1
ATOM 638 O O . ARG A 1 86 ? -17.368 -10.934 2.543 1.00 87.75 86 ARG A O 1
ATOM 645 N N . PHE A 1 87 ? -15.814 -11.602 4.019 1.00 86.69 87 PHE A N 1
ATOM 646 C CA . PHE A 1 87 ? -16.586 -11.177 5.190 1.00 86.69 87 PHE A CA 1
ATOM 647 C C . PHE A 1 87 ? -16.797 -9.663 5.220 1.00 86.69 87 PHE A C 1
ATOM 649 O O . PHE A 1 87 ? -17.910 -9.224 5.487 1.00 86.69 87 PHE A O 1
ATOM 656 N N . MET A 1 88 ? -15.780 -8.874 4.866 1.00 86.75 88 MET A N 1
ATOM 657 C CA . MET A 1 88 ? -15.907 -7.415 4.762 1.00 86.75 88 MET A CA 1
ATOM 658 C C . MET A 1 88 ? -16.915 -6.996 3.681 1.00 86.75 88 MET A C 1
ATOM 660 O O . MET A 1 88 ? -17.739 -6.118 3.917 1.00 86.75 88 MET A O 1
ATOM 664 N N . VAL A 1 89 ? -16.900 -7.641 2.510 1.00 86.81 89 VAL A N 1
ATOM 665 C CA . VAL A 1 89 ? -17.865 -7.380 1.428 1.00 86.81 89 VAL A CA 1
ATOM 666 C C . VAL A 1 89 ? -19.283 -7.741 1.869 1.00 86.81 89 VAL A C 1
ATOM 668 O O . VAL A 1 89 ? -20.206 -6.965 1.633 1.00 86.81 89 VAL A O 1
ATOM 671 N N . GLN A 1 90 ? -19.469 -8.886 2.531 1.00 85.00 90 GLN A N 1
ATOM 672 C CA . GLN A 1 90 ? -20.780 -9.285 3.053 1.00 85.00 90 GLN A CA 1
ATOM 673 C C . GLN A 1 90 ? -21.284 -8.332 4.143 1.00 85.00 90 GLN A C 1
ATOM 675 O O . GLN A 1 90 ? -22.474 -8.037 4.163 1.00 85.00 90 GLN A O 1
ATOM 680 N N . ASP A 1 91 ? -20.407 -7.817 5.005 1.00 84.12 91 ASP A N 1
ATOM 681 C CA . ASP A 1 91 ? -20.767 -6.850 6.048 1.00 84.12 91 ASP A CA 1
ATOM 682 C C . ASP A 1 91 ? -21.212 -5.504 5.447 1.00 84.12 91 ASP A C 1
ATOM 684 O O . ASP A 1 91 ? -22.299 -5.000 5.740 1.00 84.12 91 ASP A O 1
ATOM 688 N N . ILE A 1 92 ? -20.437 -4.971 4.495 1.00 84.19 92 ILE A N 1
ATOM 689 C CA . ILE A 1 92 ? -20.766 -3.723 3.788 1.00 84.19 92 ILE A CA 1
ATOM 690 C C . ILE A 1 92 ? -22.075 -3.866 3.002 1.00 84.19 92 ILE A C 1
ATOM 692 O O . ILE A 1 92 ? -22.966 -3.022 3.116 1.00 84.19 92 ILE A O 1
ATOM 696 N N . LEU A 1 93 ? -22.221 -4.934 2.212 1.00 84.12 93 LEU A N 1
ATOM 697 C CA . LEU A 1 93 ? -23.428 -5.163 1.415 1.00 84.12 93 LEU A CA 1
ATOM 698 C C . LEU A 1 93 ? -24.634 -5.544 2.283 1.00 84.12 93 LEU A C 1
ATOM 700 O O . LEU A 1 93 ? -25.765 -5.229 1.918 1.00 84.12 93 LEU A O 1
ATOM 704 N N . GLY A 1 94 ? -24.408 -6.163 3.443 1.00 82.25 94 GLY A N 1
ATOM 705 C CA . GLY A 1 94 ? -25.434 -6.495 4.429 1.00 82.25 94 GLY A CA 1
ATOM 706 C C . GLY A 1 94 ? -26.111 -5.265 5.034 1.00 82.25 94 GLY A C 1
ATOM 707 O O . GLY A 1 94 ? -27.313 -5.309 5.305 1.00 82.25 94 GLY A O 1
ATOM 708 N N . ASN A 1 95 ? -25.383 -4.148 5.154 1.00 82.31 95 ASN A N 1
ATOM 709 C CA . ASN A 1 95 ? -25.947 -2.860 5.574 1.00 82.31 95 ASN A CA 1
ATOM 710 C C . ASN A 1 95 ? -26.898 -2.245 4.533 1.00 82.31 95 ASN A C 1
ATOM 712 O O . ASN A 1 95 ? -27.795 -1.489 4.903 1.00 82.31 95 ASN A O 1
ATOM 716 N N . VAL A 1 96 ? -26.747 -2.586 3.248 1.00 83.25 96 VAL A N 1
ATOM 717 C CA . VAL A 1 96 ? -27.622 -2.113 2.158 1.00 83.25 96 VAL A CA 1
ATOM 718 C C . VAL A 1 96 ? -28.767 -3.098 1.895 1.00 83.25 96 VAL A C 1
ATOM 720 O O . VAL A 1 96 ? -29.920 -2.696 1.743 1.00 83.25 96 VAL A O 1
ATOM 723 N N . HIS A 1 97 ? -28.472 -4.401 1.868 1.00 78.75 97 HIS A N 1
ATOM 724 C CA . HIS A 1 97 ? -29.444 -5.470 1.656 1.00 78.75 97 HIS A CA 1
ATOM 725 C C . HIS A 1 97 ? -29.184 -6.636 2.623 1.00 78.75 97 HIS A C 1
ATOM 727 O O . HIS A 1 97 ? -28.271 -7.440 2.430 1.00 78.75 97 HIS A O 1
ATOM 733 N N . LYS A 1 98 ? -30.041 -6.757 3.650 1.00 77.31 98 LYS A N 1
ATOM 734 C CA . LYS A 1 98 ? -29.908 -7.736 4.749 1.00 77.31 98 LYS A CA 1
ATOM 735 C C . LYS A 1 98 ? -29.613 -9.185 4.310 1.00 77.31 98 LYS A C 1
ATOM 737 O O . LYS A 1 98 ? -28.790 -9.815 4.967 1.00 77.31 98 LYS A O 1
ATOM 742 N N . PRO A 1 99 ? -30.213 -9.731 3.229 1.00 76.44 99 PRO A N 1
ATOM 743 C CA . PRO A 1 99 ? -29.908 -11.088 2.767 1.00 76.44 99 PRO A CA 1
ATOM 744 C C . PRO A 1 99 ? -28.449 -11.320 2.347 1.00 76.44 99 PRO A C 1
ATOM 746 O O . PRO A 1 99 ? -27.970 -12.440 2.480 1.00 76.44 99 PRO A O 1
ATOM 749 N N . ILE A 1 100 ? -27.731 -10.290 1.876 1.00 75.81 100 ILE A N 1
ATOM 750 C CA . ILE A 1 100 ? -26.328 -10.413 1.422 1.00 75.81 100 ILE A CA 1
ATOM 751 C C . ILE A 1 100 ? -25.369 -10.583 2.607 1.00 75.81 100 ILE A C 1
ATOM 753 O O . ILE A 1 100 ? -24.344 -11.263 2.499 1.00 75.81 100 ILE A O 1
ATOM 757 N N . GLY A 1 101 ? -25.743 -10.011 3.754 1.00 73.12 101 GLY A N 1
ATOM 758 C CA . GLY A 1 101 ? -25.020 -10.154 5.015 1.00 73.12 101 GLY A CA 1
ATOM 759 C C . GLY A 1 101 ? -25.153 -11.539 5.653 1.00 73.12 101 GLY A C 1
ATOM 760 O O . GLY A 1 101 ? -24.456 -11.825 6.626 1.00 73.12 101 GLY A O 1
ATOM 761 N N . ASP A 1 102 ? -26.012 -12.422 5.127 1.00 76.50 102 ASP A N 1
ATOM 762 C CA . ASP A 1 102 ? -26.112 -13.793 5.625 1.00 76.50 102 ASP A CA 1
ATOM 763 C C . ASP A 1 102 ? -24.888 -14.616 5.197 1.00 76.50 102 ASP A C 1
ATOM 765 O O . ASP A 1 102 ? -24.769 -15.110 4.072 1.00 76.50 102 ASP A O 1
ATOM 769 N N . THR A 1 103 ? -23.966 -14.796 6.139 1.00 72.44 103 THR A N 1
ATOM 770 C CA . THR A 1 103 ? -22.740 -15.582 5.958 1.00 72.44 103 THR A CA 1
ATOM 771 C C . THR A 1 103 ? -23.000 -17.076 5.757 1.00 72.44 103 THR A C 1
ATOM 773 O O . THR A 1 103 ? -22.118 -17.772 5.246 1.00 72.44 103 THR A O 1
ATOM 776 N N . LYS A 1 104 ? -24.197 -17.577 6.099 1.00 74.94 104 LYS A N 1
ATOM 777 C CA . LYS A 1 104 ? -24.586 -18.983 5.910 1.00 74.94 104 LYS A CA 1
ATOM 778 C C . LYS A 1 104 ? -25.134 -19.262 4.513 1.00 74.94 104 LYS A C 1
ATOM 780 O O . LYS A 1 104 ? -25.158 -20.419 4.095 1.00 74.94 104 LYS A O 1
ATOM 785 N N . ASN A 1 105 ? -25.549 -18.232 3.778 1.00 80.50 105 ASN A N 1
ATOM 786 C CA . ASN A 1 105 ? -26.076 -18.400 2.434 1.00 80.50 105 ASN A CA 1
ATOM 787 C C . ASN A 1 105 ? -24.933 -18.540 1.414 1.00 80.50 105 ASN A C 1
ATOM 789 O O . ASN A 1 105 ? -24.176 -17.602 1.152 1.00 80.50 105 ASN A O 1
ATOM 793 N N . TRP A 1 106 ? -24.814 -19.730 0.821 1.00 83.69 106 TRP A N 1
ATOM 794 C CA . TRP A 1 106 ? -23.736 -20.060 -0.113 1.00 83.69 106 TRP A CA 1
ATOM 795 C C . TRP A 1 106 ? -23.748 -19.187 -1.376 1.00 83.69 106 TRP A C 1
ATOM 797 O O . TRP A 1 106 ? -22.684 -18.803 -1.854 1.00 83.69 106 TRP A O 1
ATOM 807 N N . PHE A 1 107 ? -24.930 -18.795 -1.864 1.00 87.25 107 PHE A N 1
ATOM 808 C CA . PHE A 1 107 ? -25.068 -17.941 -3.047 1.00 87.25 107 PHE A CA 1
ATOM 809 C C . PHE A 1 107 ? -24.451 -16.552 -2.827 1.00 87.25 107 PHE A C 1
ATOM 811 O O . PHE A 1 107 ? -23.605 -16.112 -3.606 1.00 87.25 107 PHE A O 1
ATOM 818 N N . TRP A 1 108 ? -24.801 -15.888 -1.720 1.00 84.69 108 TRP A N 1
ATOM 819 C CA . TRP A 1 108 ? -24.237 -14.579 -1.365 1.00 84.69 108 TRP A CA 1
ATOM 820 C C . TRP A 1 108 ? -22.757 -14.665 -0.995 1.00 84.69 108 TRP A C 1
ATOM 822 O O . TRP A 1 108 ? -21.988 -13.757 -1.310 1.00 84.69 108 TRP A O 1
ATOM 832 N N . GLY A 1 109 ? -22.341 -15.790 -0.409 1.00 85.38 109 GLY A N 1
ATOM 833 C CA . GLY A 1 109 ? -20.936 -16.101 -0.182 1.00 85.38 109 GLY A CA 1
ATOM 834 C C . GLY A 1 109 ? -20.114 -16.153 -1.472 1.00 85.38 109 GLY A C 1
ATOM 835 O O . GLY A 1 109 ? -19.048 -15.545 -1.531 1.00 85.38 109 GLY A O 1
ATOM 836 N N . ILE A 1 110 ? -20.618 -16.830 -2.510 1.00 89.31 110 ILE A N 1
ATOM 837 C CA . ILE A 1 110 ? -19.963 -16.894 -3.826 1.00 89.31 110 ILE A CA 1
ATOM 838 C C . ILE A 1 110 ? -19.878 -15.504 -4.454 1.00 89.31 110 ILE A C 1
ATOM 840 O O . ILE A 1 110 ? -18.808 -15.122 -4.920 1.00 89.31 110 ILE A O 1
ATOM 844 N N . ILE A 1 111 ? -20.966 -14.728 -4.435 1.00 89.25 111 ILE A N 1
ATOM 845 C CA . ILE A 1 111 ? -20.976 -13.367 -4.993 1.00 89.25 111 ILE A CA 1
ATOM 846 C C . ILE A 1 111 ? -19.926 -12.490 -4.304 1.00 89.25 111 ILE A C 1
ATOM 848 O O . ILE A 1 111 ? -19.132 -11.839 -4.980 1.00 89.25 111 ILE A O 1
ATOM 852 N N . ALA A 1 112 ? -19.869 -12.509 -2.970 1.00 87.56 112 ALA A N 1
ATOM 853 C CA . ALA A 1 112 ? -18.881 -11.741 -2.218 1.00 87.56 112 ALA A CA 1
ATOM 854 C C . ALA A 1 112 ? -17.437 -12.174 -2.534 1.00 87.56 112 ALA A C 1
ATOM 856 O O . ALA A 1 112 ? -16.555 -11.325 -2.669 1.00 87.56 112 ALA A O 1
ATOM 857 N N . THR A 1 113 ? -17.192 -13.475 -2.719 1.00 90.25 113 THR A N 1
ATOM 858 C CA . THR A 1 113 ? -15.888 -13.981 -3.167 1.00 90.25 113 THR A CA 1
ATOM 859 C C . THR A 1 113 ? -15.555 -13.531 -4.588 1.00 90.25 113 THR A C 1
ATOM 861 O O . THR A 1 113 ? -14.436 -13.080 -4.808 1.00 90.25 113 THR A O 1
ATOM 864 N N . ILE A 1 114 ? -16.495 -13.590 -5.537 1.00 92.94 114 ILE A N 1
ATOM 865 C CA . ILE A 1 114 ? -16.278 -13.115 -6.913 1.00 92.94 114 ILE A CA 1
ATOM 866 C C . ILE A 1 114 ? -15.911 -11.632 -6.909 1.00 92.94 114 ILE A C 1
ATOM 868 O O . ILE A 1 114 ? -14.951 -11.250 -7.573 1.00 92.94 114 ILE A O 1
ATOM 872 N N . ILE A 1 115 ? -16.616 -10.807 -6.130 1.00 91.31 115 ILE A N 1
ATOM 873 C CA . ILE A 1 115 ? -16.300 -9.379 -5.980 1.00 91.31 115 ILE A CA 1
ATOM 874 C C . ILE A 1 115 ? -14.873 -9.201 -5.451 1.00 91.31 115 ILE A C 1
ATOM 876 O O . ILE A 1 115 ? -14.098 -8.437 -6.021 1.00 91.31 115 ILE A O 1
ATOM 880 N N . CYS A 1 116 ? -14.503 -9.935 -4.399 1.00 90.69 116 CYS A N 1
ATOM 881 C CA . CYS A 1 116 ? -13.178 -9.835 -3.792 1.00 90.69 116 CYS A CA 1
ATOM 882 C C . CYS A 1 116 ? -12.058 -10.275 -4.756 1.00 90.69 116 CYS A C 1
ATOM 884 O O . CYS A 1 116 ? -11.100 -9.533 -4.960 1.00 90.69 116 CYS A O 1
ATOM 886 N N . VAL A 1 117 ? -12.206 -11.430 -5.414 1.00 92.44 117 VAL A N 1
ATOM 887 C CA . VAL A 1 117 ? -11.237 -11.957 -6.393 1.00 92.44 117 VAL A CA 1
ATOM 888 C C . VAL A 1 117 ? -11.125 -11.045 -7.614 1.00 92.44 117 VAL A C 1
ATOM 890 O O . VAL A 1 117 ? -10.019 -10.777 -8.078 1.00 92.44 117 VAL A O 1
ATOM 893 N N . THR A 1 118 ? -12.246 -10.509 -8.104 1.00 92.31 118 THR A N 1
ATOM 894 C CA . THR A 1 118 ? -12.243 -9.530 -9.202 1.00 92.31 118 THR A CA 1
ATOM 895 C C . THR A 1 118 ? -11.538 -8.244 -8.780 1.00 92.31 118 THR A C 1
ATOM 897 O O . THR A 1 118 ? -10.780 -7.687 -9.566 1.00 92.31 118 THR A O 1
ATOM 900 N N . GLY A 1 119 ? -11.716 -7.801 -7.531 1.00 89.19 119 GLY A N 1
ATOM 901 C CA . GLY A 1 119 ? -10.988 -6.667 -6.960 1.00 89.19 119 GLY A CA 1
ATOM 902 C C . GLY A 1 119 ? -9.473 -6.888 -6.948 1.00 89.19 119 GLY A C 1
ATOM 903 O O . GLY A 1 119 ? -8.732 -6.039 -7.440 1.00 89.19 119 GLY A O 1
ATOM 904 N N . TRP A 1 120 ? -9.007 -8.051 -6.478 1.00 88.06 120 TRP A N 1
ATOM 905 C CA . TRP A 1 120 ? -7.587 -8.421 -6.553 1.00 88.06 120 TRP A CA 1
ATOM 906 C C . TRP A 1 120 ? -7.075 -8.454 -7.997 1.00 88.06 120 TRP A C 1
ATOM 908 O O . TRP A 1 120 ? -6.020 -7.892 -8.289 1.00 88.06 120 TRP A O 1
ATOM 918 N N . GLY A 1 121 ? -7.839 -9.061 -8.909 1.00 88.62 121 GLY A N 1
ATOM 919 C CA . GLY A 1 121 ? -7.507 -9.122 -10.333 1.00 88.62 121 GLY A CA 1
ATOM 920 C C . GLY A 1 121 ? -7.432 -7.741 -10.987 1.00 88.62 121 GLY A C 1
ATOM 921 O O . GLY A 1 121 ? -6.519 -7.482 -11.766 1.00 88.62 121 GLY A O 1
ATOM 922 N N . TYR A 1 122 ? -8.333 -6.826 -10.628 1.00 86.12 122 TYR A N 1
ATOM 923 C CA . TYR A 1 122 ? -8.311 -5.441 -11.094 1.00 86.12 122 TYR A CA 1
ATOM 924 C C . TYR A 1 122 ? -7.084 -4.681 -10.583 1.00 86.12 122 TYR A C 1
ATOM 926 O O . TYR A 1 122 ? -6.462 -3.944 -11.349 1.00 86.12 122 TYR A O 1
ATOM 934 N N . LEU A 1 123 ? -6.704 -4.872 -9.316 1.00 81.75 123 LEU A N 1
ATOM 935 C CA . LEU A 1 123 ? -5.490 -4.269 -8.762 1.00 81.75 123 LEU A CA 1
ATOM 936 C C . LEU A 1 123 ? -4.230 -4.814 -9.446 1.00 81.75 123 LEU A C 1
ATOM 938 O O . LEU A 1 123 ? -3.340 -4.031 -9.768 1.00 81.75 123 LEU A O 1
ATOM 942 N N . LEU A 1 124 ? -4.178 -6.119 -9.735 1.00 83.56 124 LEU A N 1
ATOM 943 C CA . LEU A 1 124 ? -3.089 -6.723 -10.507 1.00 83.56 124 LEU A CA 1
ATOM 944 C C . LEU A 1 124 ? -3.033 -6.155 -11.931 1.00 83.56 124 LEU A C 1
ATOM 946 O O . LEU A 1 124 ? -1.972 -5.730 -12.383 1.00 83.56 124 LEU A O 1
ATOM 950 N N . TYR A 1 125 ? -4.173 -6.103 -12.624 1.00 83.88 125 TYR A N 1
ATOM 951 C CA . TYR A 1 125 ? -4.272 -5.552 -13.974 1.00 83.88 125 TYR A CA 1
ATOM 952 C C . TYR A 1 125 ? -3.832 -4.086 -14.017 1.00 83.88 125 TYR A C 1
ATOM 954 O O . TYR A 1 125 ? -3.001 -3.715 -14.844 1.00 83.88 125 TYR A O 1
ATOM 962 N N . SER A 1 126 ? -4.335 -3.265 -13.093 1.00 75.56 126 SER A N 1
ATOM 963 C CA . SER A 1 126 ? -3.953 -1.855 -12.972 1.00 75.56 126 SER A CA 1
ATOM 964 C C . SER A 1 126 ? -2.466 -1.714 -12.652 1.00 75.56 126 SER A C 1
ATOM 966 O O . SER A 1 126 ? -1.794 -0.865 -13.223 1.00 75.56 126 SER A O 1
ATOM 968 N N . GLY A 1 127 ? -1.929 -2.587 -11.795 1.00 77.00 127 GLY A N 1
ATOM 969 C CA . GLY A 1 127 ? -0.516 -2.587 -11.434 1.00 77.00 127 GLY A CA 1
ATOM 970 C C . GLY A 1 127 ? 0.423 -2.898 -12.601 1.00 77.00 127 GLY A C 1
ATOM 971 O O . GLY A 1 127 ? 1.488 -2.297 -12.700 1.00 77.00 127 GLY A O 1
ATOM 972 N N . VAL A 1 128 ? 0.021 -3.807 -13.494 1.00 76.88 128 VAL A N 1
ATOM 973 C CA . VAL A 1 128 ? 0.813 -4.215 -14.667 1.00 76.88 128 VAL A CA 1
ATOM 974 C C . VAL A 1 128 ? 0.653 -3.247 -15.845 1.00 76.88 128 VAL A C 1
ATOM 976 O O . VAL A 1 128 ? 1.596 -3.055 -16.608 1.00 76.88 128 VAL A O 1
ATOM 979 N N . THR A 1 129 ? -0.526 -2.646 -16.016 1.00 75.00 129 THR A N 1
ATOM 980 C CA . THR A 1 129 ? -0.825 -1.768 -17.164 1.00 75.00 129 THR A CA 1
ATOM 981 C C . THR A 1 129 ? -0.492 -0.297 -16.935 1.00 75.00 129 THR A C 1
ATOM 983 O O . THR A 1 129 ? -0.380 0.448 -17.909 1.00 75.00 129 THR A O 1
ATOM 986 N N . ASP A 1 130 ? -0.308 0.138 -15.687 1.00 71.06 130 ASP A N 1
ATOM 987 C CA . ASP A 1 130 ? 0.061 1.515 -15.371 1.00 71.06 130 ASP A CA 1
ATOM 988 C C . ASP A 1 130 ? 1.503 1.834 -15.830 1.00 71.06 130 ASP A C 1
ATOM 990 O O . ASP A 1 130 ? 2.460 1.247 -15.314 1.00 71.06 130 ASP A O 1
ATOM 994 N N . PRO A 1 131 ? 1.705 2.815 -16.737 1.00 64.62 131 PRO A N 1
ATOM 995 C CA . PRO A 1 131 ? 3.031 3.252 -17.185 1.00 64.62 131 PRO A CA 1
ATOM 996 C C . PRO A 1 131 ? 3.920 3.805 -16.065 1.00 64.62 131 PRO A C 1
ATOM 998 O O . PRO A 1 131 ? 5.131 3.952 -16.247 1.00 64.62 131 PRO A O 1
ATOM 1001 N N . MET A 1 132 ? 3.325 4.188 -14.932 1.00 62.66 132 MET A N 1
ATOM 1002 C CA . MET A 1 132 ? 4.042 4.634 -13.741 1.00 62.66 132 MET A CA 1
ATOM 1003 C C . MET A 1 132 ? 4.387 3.492 -12.790 1.00 62.66 132 MET A C 1
ATOM 1005 O O . MET A 1 132 ? 5.090 3.737 -11.819 1.00 62.66 132 MET A 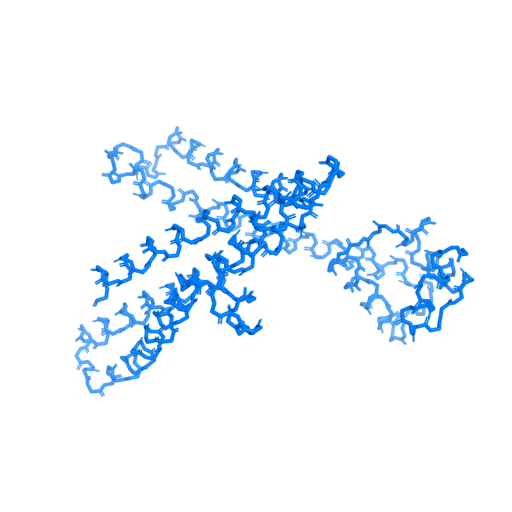O 1
ATOM 1009 N N . GLY A 1 133 ? 3.963 2.259 -13.076 1.00 63.44 133 GLY A N 1
ATOM 1010 C CA . GLY A 1 133 ? 4.371 1.063 -12.353 1.00 63.44 133 GLY A CA 1
ATOM 1011 C C . GLY A 1 133 ? 3.478 0.664 -11.185 1.00 63.44 133 GLY A C 1
ATOM 1012 O O . GLY A 1 133 ? 3.952 -0.129 -10.378 1.00 63.44 133 GLY A O 1
ATOM 1013 N N . GLY A 1 134 ? 2.246 1.191 -11.066 1.00 63.72 134 GLY A N 1
ATOM 1014 C CA . GLY A 1 134 ? 1.175 0.725 -10.167 1.00 63.72 134 GLY A CA 1
ATOM 1015 C C . GLY A 1 134 ? 1.431 0.911 -8.667 1.00 63.72 134 GLY A C 1
ATOM 1016 O O . GLY A 1 134 ? 0.651 1.529 -7.948 1.00 63.72 134 GLY A O 1
ATOM 1017 N N . ILE A 1 135 ? 2.574 0.418 -8.199 1.00 65.19 135 ILE A N 1
ATOM 1018 C CA . ILE A 1 135 ? 3.181 0.601 -6.884 1.00 65.19 135 ILE A CA 1
AT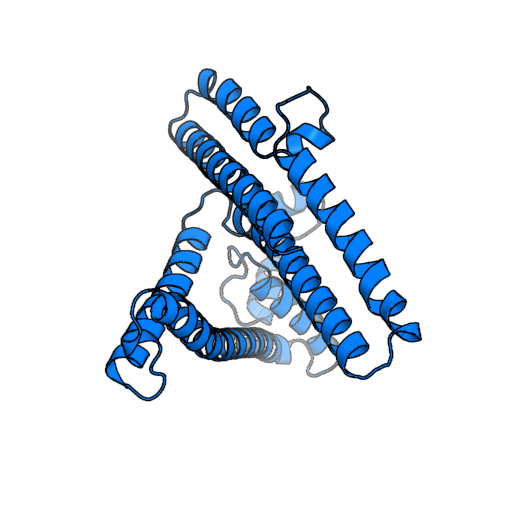OM 1019 C C . ILE A 1 135 ? 3.209 2.080 -6.504 1.00 65.19 135 ILE A C 1
ATOM 1021 O O . ILE A 1 135 ? 2.837 2.419 -5.388 1.00 65.19 135 ILE A O 1
ATOM 1025 N N . PHE A 1 136 ? 3.597 2.975 -7.416 1.00 62.62 136 PHE A N 1
ATOM 1026 C CA . PHE A 1 136 ? 3.704 4.404 -7.106 1.00 62.62 136 PHE A CA 1
ATOM 1027 C C . PHE A 1 136 ? 2.350 5.069 -6.825 1.00 62.62 136 PHE A C 1
ATOM 1029 O O . PHE A 1 136 ? 2.304 6.044 -6.079 1.00 62.62 136 PHE A O 1
ATOM 1036 N N . THR A 1 137 ? 1.257 4.521 -7.357 1.00 62.44 137 THR A N 1
ATOM 1037 C CA . THR A 1 137 ? -0.109 4.976 -7.064 1.00 62.44 137 THR A CA 1
ATOM 1038 C C . THR A 1 137 ? -0.700 4.255 -5.848 1.00 62.44 137 THR A C 1
ATOM 1040 O O . THR A 1 137 ? -1.368 4.874 -5.025 1.00 62.44 137 THR A O 1
ATOM 1043 N N . LEU A 1 138 ? -0.410 2.964 -5.657 1.00 68.94 138 LEU A N 1
ATOM 1044 C CA . LEU A 1 138 ? -0.934 2.187 -4.525 1.00 68.94 138 LEU A CA 1
ATOM 1045 C C . LEU A 1 138 ? -0.223 2.482 -3.195 1.00 68.94 138 LEU A C 1
ATOM 1047 O O . LEU A 1 138 ? -0.836 2.385 -2.131 1.00 68.94 138 LEU A O 1
ATOM 1051 N N . TRP A 1 139 ? 1.057 2.855 -3.225 1.00 70.31 139 TRP A N 1
ATOM 1052 C CA . TRP A 1 139 ? 1.858 3.070 -2.018 1.00 70.31 139 TRP A CA 1
ATOM 1053 C C . TRP A 1 139 ? 1.345 4.224 -1.139 1.00 70.31 139 TRP A C 1
ATOM 1055 O O . TRP A 1 139 ? 1.180 4.025 0.071 1.00 70.31 139 TRP A O 1
ATOM 1065 N N . PRO A 1 140 ? 1.007 5.408 -1.693 1.00 67.12 140 PRO A N 1
ATOM 1066 C CA . PRO A 1 140 ? 0.377 6.473 -0.918 1.00 67.12 140 PRO A CA 1
ATOM 1067 C C . PRO A 1 140 ? -0.972 6.070 -0.307 1.00 67.12 140 PRO A C 1
ATOM 1069 O O . PRO A 1 140 ? -1.273 6.493 0.813 1.00 67.12 140 PRO A O 1
ATOM 1072 N N . LEU A 1 141 ? -1.759 5.250 -1.014 1.00 67.38 141 LEU A N 1
ATOM 1073 C CA . LEU A 1 141 ? -3.054 4.761 -0.540 1.00 67.38 141 LEU A CA 1
ATOM 1074 C C . LEU A 1 141 ? -2.887 3.791 0.638 1.00 67.38 141 LEU A C 1
ATOM 1076 O O . LEU A 1 141 ? -3.594 3.912 1.638 1.00 67.38 141 LEU A O 1
ATOM 1080 N N . PHE A 1 142 ? -1.909 2.884 0.559 1.00 73.75 142 PHE A N 1
ATOM 1081 C CA . PHE A 1 142 ? -1.586 1.949 1.640 1.00 73.75 142 PHE A CA 1
ATOM 1082 C C . PHE A 1 142 ? -1.174 2.681 2.922 1.00 73.75 142 PHE A C 1
ATOM 1084 O O . PHE A 1 142 ? -1.656 2.366 4.011 1.00 73.75 142 PHE A O 1
ATOM 1091 N N . GLY A 1 143 ? -0.330 3.709 2.789 1.00 75.56 143 GLY A N 1
ATOM 1092 C CA . GLY A 1 143 ? 0.076 4.547 3.914 1.00 75.56 143 GLY A CA 1
ATOM 1093 C C . GLY A 1 143 ? -1.116 5.214 4.605 1.00 75.56 143 GLY A C 1
ATOM 1094 O O . GLY A 1 143 ? -1.233 5.132 5.825 1.00 75.56 143 GLY A O 1
ATOM 1095 N N . ALA A 1 144 ? -2.025 5.822 3.837 1.00 73.06 144 ALA A N 1
ATOM 1096 C CA . ALA A 1 144 ? -3.211 6.479 4.387 1.00 73.06 144 ALA A CA 1
ATOM 1097 C C . ALA A 1 144 ? -4.179 5.485 5.058 1.00 73.06 144 ALA A C 1
ATOM 1099 O O . ALA A 1 144 ? -4.598 5.710 6.195 1.00 73.06 144 ALA A O 1
ATOM 1100 N N . ALA A 1 145 ? -4.477 4.358 4.402 1.00 77.00 145 ALA A N 1
ATOM 1101 C CA . ALA A 1 145 ? -5.368 3.328 4.936 1.00 77.00 145 ALA A CA 1
ATOM 1102 C C . ALA A 1 145 ? -4.859 2.747 6.269 1.00 77.00 145 ALA A C 1
ATOM 1104 O O . ALA A 1 145 ? -5.641 2.550 7.201 1.00 77.00 145 ALA A O 1
ATOM 1105 N N . ASN A 1 146 ? -3.545 2.540 6.400 1.00 85.44 146 ASN A N 1
ATOM 1106 C CA . ASN A 1 146 ? -2.947 2.029 7.635 1.00 85.44 146 ASN A CA 1
ATOM 1107 C C . ASN A 1 146 ? -3.075 3.007 8.804 1.00 85.44 146 ASN A C 1
ATOM 1109 O O . ASN A 1 146 ? -3.329 2.578 9.929 1.00 85.44 146 ASN A O 1
ATOM 1113 N N . GLN A 1 147 ? -2.941 4.310 8.552 1.00 83.81 147 GLN A N 1
ATOM 1114 C CA . GLN A 1 147 ? -3.140 5.309 9.603 1.00 83.81 147 GLN A CA 1
ATOM 1115 C C . GLN A 1 147 ? -4.599 5.356 10.071 1.00 83.81 147 GLN A C 1
ATOM 1117 O O . GLN A 1 147 ? -4.864 5.454 11.269 1.00 83.81 147 GLN A O 1
ATOM 1122 N N . MET A 1 148 ? -5.556 5.198 9.150 1.00 79.19 148 MET A N 1
ATOM 1123 C CA . MET A 1 148 ? -6.976 5.105 9.503 1.00 79.19 148 MET A CA 1
ATOM 1124 C C . MET A 1 148 ? -7.282 3.853 10.334 1.00 79.19 148 MET A C 1
ATOM 1126 O O . MET A 1 148 ? -7.968 3.944 11.354 1.00 79.19 148 MET A O 1
ATOM 1130 N N . LEU A 1 149 ? -6.739 2.692 9.947 1.00 84.12 149 LEU A N 1
ATOM 1131 C CA . LEU A 1 149 ? -6.896 1.450 10.707 1.00 84.12 149 LEU A CA 1
ATOM 1132 C C . LEU A 1 149 ? -6.282 1.565 12.109 1.00 84.12 149 LEU A C 1
ATOM 1134 O O . LEU A 1 149 ? -6.895 1.125 13.084 1.00 84.12 149 LEU A O 1
ATOM 1138 N N . ALA A 1 150 ? -5.109 2.195 12.225 1.00 89.06 150 ALA A N 1
ATOM 1139 C CA . ALA A 1 150 ? -4.480 2.476 13.511 1.00 89.06 150 ALA A CA 1
ATOM 1140 C C . ALA A 1 150 ? -5.370 3.367 14.393 1.00 89.06 150 ALA A C 1
ATOM 1142 O O . ALA A 1 150 ? -5.557 3.064 15.572 1.00 89.06 150 ALA A O 1
ATOM 1143 N N . GLY A 1 151 ? -5.981 4.408 13.818 1.00 88.19 151 GLY A N 1
ATOM 1144 C CA . GLY A 1 151 ? -6.957 5.253 14.509 1.00 88.19 151 GLY A CA 1
ATOM 1145 C C . GLY A 1 151 ? -8.138 4.451 15.062 1.00 88.19 151 GLY A C 1
ATOM 1146 O O . GLY A 1 151 ? -8.428 4.525 16.256 1.00 88.19 151 GLY A O 1
ATOM 1147 N N . ILE A 1 152 ? -8.777 3.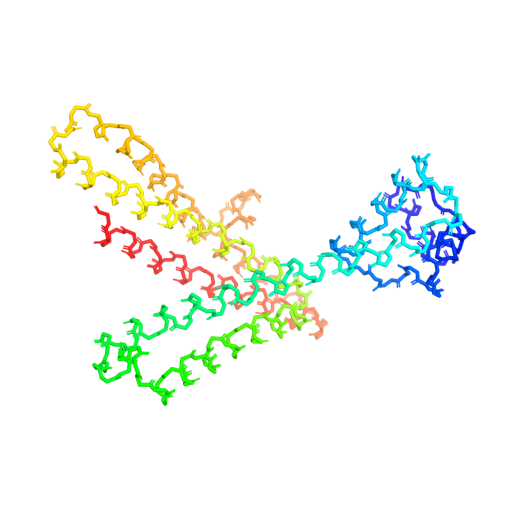617 14.233 1.00 86.12 152 ILE A N 1
ATOM 1148 C CA . ILE A 1 152 ? -9.909 2.766 14.649 1.00 86.12 152 ILE A CA 1
ATOM 1149 C C . ILE A 1 152 ? -9.495 1.784 15.753 1.00 86.12 152 ILE A C 1
ATOM 1151 O O . ILE A 1 152 ? -10.211 1.630 16.744 1.00 86.12 152 ILE A O 1
ATOM 1155 N N . ALA A 1 153 ? -8.328 1.149 15.625 1.00 90.38 153 ALA A N 1
ATOM 1156 C CA . ALA A 1 153 ? -7.817 0.223 16.631 1.00 90.38 153 ALA A CA 1
ATOM 1157 C C . ALA A 1 153 ? -7.569 0.914 17.985 1.00 90.38 153 ALA A C 1
ATOM 1159 O O . ALA A 1 153 ? -7.938 0.377 19.032 1.00 90.38 153 ALA A O 1
ATOM 1160 N N . LEU A 1 154 ? -6.993 2.120 17.978 1.00 93.38 154 LEU A N 1
ATOM 1161 C CA . LEU A 1 154 ? -6.739 2.905 19.189 1.00 93.38 154 LEU A CA 1
ATOM 1162 C C . LEU A 1 154 ? -8.034 3.433 19.824 1.00 93.38 154 LEU A C 1
ATOM 1164 O O . LEU A 1 154 ? -8.155 3.431 21.053 1.00 93.38 154 LEU A O 1
ATOM 1168 N N . MET A 1 155 ? -9.028 3.823 19.021 1.00 90.19 155 MET A N 1
ATOM 1169 C CA . MET A 1 155 ? -10.365 4.176 19.514 1.00 90.19 155 MET A CA 1
ATOM 1170 C C . MET A 1 155 ? -11.048 2.981 20.178 1.00 90.19 155 MET A C 1
ATOM 1172 O O . MET A 1 155 ? -11.494 3.086 21.321 1.00 90.19 155 MET A O 1
ATOM 1176 N N . LEU A 1 156 ? -11.058 1.821 19.516 1.00 91.00 156 LEU A N 1
ATOM 1177 C CA . LEU A 1 156 ? -11.611 0.592 20.082 1.00 91.00 156 LEU A CA 1
ATOM 1178 C C . LEU A 1 156 ? -10.907 0.220 21.393 1.00 91.00 156 LEU A C 1
ATOM 1180 O O . LEU A 1 156 ? -11.571 -0.059 22.390 1.00 91.00 156 LEU A O 1
ATOM 1184 N N . GLY A 1 157 ? -9.573 0.274 21.420 1.00 92.44 157 GLY A N 1
ATOM 1185 C CA . GLY A 1 157 ? -8.785 0.035 22.629 1.00 92.44 157 GLY A CA 1
ATOM 1186 C C . GLY A 1 157 ? -9.150 0.993 23.766 1.00 92.44 157 GLY A C 1
ATOM 1187 O O . GLY A 1 157 ? -9.325 0.562 24.906 1.00 92.44 157 GLY A O 1
ATOM 1188 N N . THR A 1 158 ? -9.355 2.273 23.448 1.00 92.06 158 THR A N 1
ATOM 1189 C CA . THR A 1 158 ? -9.804 3.290 24.409 1.00 92.06 158 THR A CA 1
ATOM 1190 C C . THR A 1 158 ? -11.171 2.929 24.993 1.00 92.06 158 THR A C 1
ATOM 1192 O O . THR A 1 158 ? -11.320 2.863 26.215 1.00 92.06 158 THR A O 1
ATOM 1195 N N . VAL A 1 159 ? -12.154 2.617 24.142 1.00 92.06 159 VAL A N 1
ATOM 1196 C CA . VAL A 1 159 ? -13.508 2.218 24.566 1.00 92.06 159 VAL A CA 1
ATOM 1197 C C . VAL A 1 159 ? -13.468 0.965 25.445 1.00 92.06 159 VAL A C 1
ATOM 1199 O O . VAL A 1 159 ? -14.131 0.916 26.484 1.00 92.06 159 VAL A O 1
ATOM 1202 N N . VAL A 1 160 ? -12.660 -0.034 25.081 1.00 93.56 160 VAL A N 1
ATOM 1203 C CA . VAL A 1 160 ? -12.488 -1.262 25.869 1.00 93.56 160 VAL A CA 1
ATOM 1204 C C . VAL A 1 160 ? -11.903 -0.957 27.252 1.00 93.56 160 VAL A C 1
ATOM 1206 O O . VAL A 1 160 ? -12.424 -1.459 28.248 1.00 93.56 160 VAL A O 1
ATOM 1209 N N . LEU A 1 161 ? -10.884 -0.096 27.354 1.00 92.81 161 LEU A N 1
ATOM 1210 C CA . LEU A 1 161 ? -10.291 0.286 28.643 1.00 92.81 161 LEU A CA 1
ATOM 1211 C C . LEU A 1 161 ? -11.290 0.997 29.562 1.00 92.81 161 LEU A C 1
ATOM 1213 O O . LEU A 1 161 ? -11.331 0.702 30.761 1.00 92.81 161 LEU A O 1
ATOM 1217 N N . PHE A 1 162 ? -12.123 1.883 29.012 1.00 92.94 162 PHE A N 1
ATOM 1218 C CA . PHE A 1 162 ? -13.210 2.507 29.768 1.00 92.94 162 PHE A CA 1
ATOM 1219 C C . PHE A 1 162 ? -14.242 1.477 30.228 1.00 92.94 162 PHE A C 1
ATOM 1221 O O . PHE A 1 162 ? -14.604 1.460 31.405 1.00 92.94 162 PHE A O 1
ATOM 1228 N N . LYS A 1 163 ? -14.655 0.563 29.343 1.00 93.31 163 LYS A N 1
ATOM 1229 C CA . LYS A 1 163 ? -15.622 -0.496 29.670 1.00 93.31 163 LYS A CA 1
ATOM 1230 C C . LYS A 1 163 ? -15.103 -1.468 30.737 1.00 93.31 163 LYS A C 1
ATOM 1232 O O . LYS A 1 163 ? -15.889 -1.998 31.514 1.00 93.31 163 LYS A O 1
ATOM 1237 N N . MET A 1 164 ? -13.788 -1.673 30.816 1.00 93.31 164 MET A N 1
ATOM 1238 C CA . MET A 1 164 ? -13.132 -2.482 31.852 1.00 93.31 164 MET A CA 1
ATOM 1239 C C . MET A 1 164 ? -12.927 -1.738 33.187 1.00 93.31 164 MET A C 1
ATOM 1241 O O . MET A 1 164 ? -12.288 -2.282 34.087 1.00 93.31 164 MET A O 1
ATOM 1245 N N . GLY A 1 165 ? -13.391 -0.489 33.322 1.00 91.25 165 GLY A N 1
ATOM 1246 C CA . GLY A 1 165 ? -13.172 0.336 34.518 1.00 91.25 165 GLY A CA 1
ATOM 1247 C C . GLY A 1 165 ? -11.723 0.812 34.694 1.00 91.25 165 GLY A C 1
ATOM 1248 O O . GLY A 1 165 ? -11.367 1.377 35.725 1.00 91.25 165 GLY A O 1
ATOM 1249 N N . LYS A 1 166 ? -10.865 0.619 33.685 1.00 90.94 166 LYS A N 1
ATOM 1250 C CA . LYS A 1 166 ? -9.435 0.962 33.700 1.00 90.94 166 LYS A CA 1
ATOM 1251 C C . LYS A 1 166 ? -9.173 2.359 33.129 1.00 90.94 166 LYS A C 1
ATOM 1253 O O . LYS A 1 166 ? -8.156 2.584 32.476 1.00 90.94 166 LYS A O 1
ATOM 1258 N N . ALA A 1 167 ? -10.055 3.320 33.414 1.00 86.44 167 ALA A N 1
ATOM 1259 C CA . ALA A 1 167 ? -9.984 4.683 32.877 1.00 86.44 167 ALA A CA 1
ATOM 1260 C C . ALA A 1 167 ? -8.629 5.372 33.142 1.00 86.44 167 ALA A C 1
ATOM 1262 O O . ALA A 1 167 ? -8.125 6.079 32.275 1.00 86.44 167 ALA A O 1
ATOM 1263 N N . LYS A 1 168 ? -7.974 5.089 34.279 1.00 88.06 168 LYS A N 1
ATOM 1264 C CA . LYS A 1 168 ? -6.626 5.596 34.604 1.00 88.06 168 LYS A CA 1
ATOM 1265 C C . LYS A 1 168 ? -5.557 5.222 33.564 1.00 88.06 168 LYS A C 1
ATOM 1267 O O . LYS A 1 168 ? -4.577 5.942 33.431 1.00 88.06 168 LYS A O 1
ATOM 1272 N N . TYR A 1 169 ? -5.729 4.118 32.838 1.00 90.50 169 TYR A N 1
ATOM 1273 C CA . 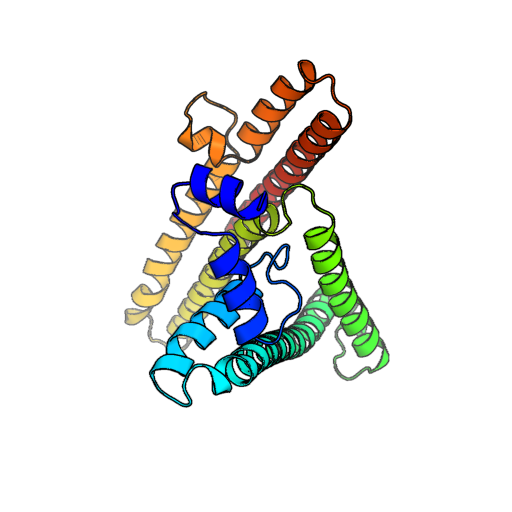TYR A 1 169 ? -4.789 3.645 31.816 1.00 90.50 169 TYR A CA 1
ATOM 1274 C C . TYR A 1 169 ? -5.198 4.044 30.389 1.00 90.50 169 TYR A C 1
ATOM 1276 O O . TYR A 1 169 ? -4.449 3.782 29.455 1.00 90.50 169 TYR A O 1
ATOM 1284 N N . SER A 1 170 ? -6.352 4.699 30.207 1.00 90.19 170 SER A N 1
ATOM 1285 C CA . SER A 1 170 ? -6.860 5.104 28.883 1.00 90.19 170 SER A CA 1
ATOM 1286 C C . SER A 1 170 ? -5.934 6.076 28.145 1.00 90.19 170 SER A C 1
ATOM 1288 O O . SER A 1 170 ? -5.919 6.099 26.919 1.00 90.19 170 SER A O 1
ATOM 1290 N N . TRP A 1 171 ? -5.089 6.826 28.861 1.00 92.44 171 TRP A N 1
ATOM 1291 C CA . TRP A 1 171 ? -4.104 7.716 28.239 1.00 92.44 171 TRP A CA 1
ATOM 1292 C C . TRP A 1 171 ? -3.129 6.970 27.314 1.00 92.44 171 TRP A C 1
ATOM 1294 O O . TRP A 1 171 ? -2.660 7.554 26.340 1.00 92.44 171 TRP A O 1
ATOM 1304 N N . VAL A 1 172 ? -2.865 5.682 27.579 1.00 92.81 172 VAL A N 1
ATOM 1305 C CA . VAL A 1 172 ? -1.956 4.844 26.780 1.00 92.81 172 VAL A CA 1
ATOM 1306 C C . VAL A 1 172 ? -2.492 4.639 25.362 1.00 92.81 172 VAL A C 1
ATOM 1308 O O . VAL A 1 172 ? -1.707 4.478 24.436 1.00 92.81 172 VAL A O 1
ATOM 1311 N N . THR A 1 173 ? -3.813 4.676 25.171 1.00 93.69 173 THR A N 1
ATOM 1312 C CA . THR A 1 173 ? -4.446 4.584 23.849 1.00 93.69 173 THR A CA 1
ATOM 1313 C C . THR A 1 173 ? -4.825 5.958 23.301 1.00 93.69 173 THR A C 1
ATOM 1315 O O . THR A 1 173 ? -4.672 6.193 22.106 1.00 93.69 173 THR A O 1
ATOM 1318 N N . ILE A 1 174 ? -5.242 6.893 24.161 1.00 93.00 174 ILE A N 1
ATOM 1319 C CA . ILE A 1 174 ? -5.649 8.248 23.758 1.00 93.00 174 ILE A CA 1
ATOM 1320 C C . ILE A 1 174 ? -4.464 9.071 23.242 1.00 93.00 174 ILE A C 1
ATOM 1322 O O . ILE A 1 174 ? -4.600 9.746 22.226 1.00 93.00 174 ILE A O 1
ATOM 1326 N N . ALA A 1 175 ? -3.300 9.039 23.898 1.00 95.00 175 ALA A N 1
ATOM 1327 C CA . ALA A 1 175 ? -2.170 9.864 23.465 1.00 95.00 175 ALA A CA 1
ATOM 1328 C C . ALA A 1 175 ? -1.655 9.466 22.063 1.00 95.00 175 ALA A C 1
ATOM 1330 O O . ALA A 1 175 ? -1.544 10.351 21.210 1.00 95.00 175 ALA A O 1
ATOM 1331 N N . PRO A 1 176 ? -1.432 8.169 21.754 1.00 93.75 176 PRO A N 1
ATOM 1332 C CA . PRO A 1 176 ? -1.134 7.746 20.388 1.00 93.75 176 PRO A CA 1
ATOM 1333 C C . PRO A 1 176 ? -2.277 8.027 19.410 1.00 93.75 176 PRO A C 1
ATOM 1335 O O . PRO A 1 176 ? -2.002 8.392 18.273 1.00 93.75 176 PRO A O 1
ATOM 1338 N N . LEU A 1 177 ? -3.544 7.907 19.834 1.00 92.25 177 LEU A N 1
ATOM 1339 C CA . LEU A 1 177 ? -4.698 8.218 18.984 1.00 92.25 177 LEU A CA 1
ATOM 1340 C C . LEU A 1 177 ? -4.666 9.676 18.527 1.00 92.25 177 LEU A C 1
ATOM 1342 O O . LEU A 1 177 ? -4.715 9.944 17.331 1.00 92.25 177 LEU A O 1
ATOM 1346 N N . VAL A 1 178 ? -4.533 10.611 19.469 1.00 92.00 178 VAL A N 1
ATOM 1347 C CA . VAL A 1 178 ? -4.458 12.048 19.174 1.00 92.00 178 VAL A CA 1
ATOM 1348 C C . VAL A 1 178 ? -3.275 12.345 18.255 1.00 92.00 178 VAL A C 1
ATOM 1350 O O . VAL A 1 178 ? -3.424 13.083 17.284 1.00 92.00 178 VAL A O 1
ATOM 1353 N N . TRP A 1 179 ? -2.115 11.735 18.509 1.00 92.50 179 TRP A N 1
ATOM 1354 C CA . TRP A 1 179 ? -0.942 11.902 17.655 1.00 92.50 179 TRP A CA 1
ATOM 1355 C C . TRP A 1 179 ? -1.176 11.407 16.221 1.00 92.50 179 TRP A C 1
ATOM 1357 O O . TRP A 1 179 ? -0.883 12.123 15.261 1.00 92.50 179 TRP A O 1
ATOM 1367 N N . VAL A 1 180 ? -1.729 10.202 16.059 1.00 91.06 180 VAL A N 1
ATOM 1368 C CA . VAL A 1 180 ? -2.042 9.627 14.743 1.00 91.06 180 VAL A CA 1
ATOM 1369 C C . VAL A 1 180 ? -3.074 10.485 14.018 1.00 91.06 180 VAL A C 1
ATOM 1371 O O . VAL A 1 180 ? -2.882 10.787 12.844 1.00 91.06 180 VAL A O 1
ATOM 1374 N N . LEU A 1 181 ? -4.120 10.955 14.702 1.00 88.00 181 LEU A N 1
ATOM 1375 C CA . LEU A 1 181 ? -5.127 11.834 14.106 1.00 88.00 181 LEU A CA 1
ATOM 1376 C C . LEU A 1 181 ? -4.515 13.158 13.634 1.00 88.00 181 LEU A C 1
ATOM 1378 O O . LEU A 1 181 ? -4.722 13.540 12.486 1.00 88.00 181 LEU A O 1
ATOM 1382 N N . ILE A 1 182 ? -3.710 13.827 14.466 1.00 90.38 182 ILE A N 1
ATOM 1383 C CA . ILE A 1 182 ? -3.057 15.094 14.099 1.00 90.38 182 ILE A CA 1
ATOM 1384 C C . ILE A 1 182 ? -2.128 14.898 12.901 1.00 90.38 182 ILE A C 1
ATOM 1386 O O . ILE A 1 182 ? -2.215 15.640 11.925 1.00 90.38 182 ILE A O 1
ATOM 1390 N N . THR A 1 183 ? -1.246 13.901 12.955 1.00 89.81 183 THR A N 1
ATOM 1391 C CA . THR A 1 183 ? -0.256 13.670 11.893 1.00 89.81 183 THR A CA 1
ATOM 1392 C C . THR A 1 183 ? -0.911 13.243 10.582 1.00 89.81 183 THR A C 1
ATOM 1394 O O . THR A 1 183 ? -0.520 13.730 9.521 1.00 89.81 183 THR A O 1
ATOM 1397 N N . THR A 1 184 ? -1.954 12.413 10.642 1.00 87.38 184 THR A N 1
ATOM 1398 C CA . THR A 1 184 ? -2.710 11.973 9.462 1.00 87.38 184 THR A CA 1
ATOM 1399 C C . THR A 1 184 ? -3.494 13.123 8.845 1.00 87.38 184 THR A C 1
ATOM 1401 O O . THR A 1 184 ? -3.415 13.325 7.636 1.00 87.38 184 THR A O 1
ATOM 1404 N N . MET A 1 185 ? -4.194 13.921 9.658 1.00 86.06 185 MET A N 1
ATOM 1405 C CA . MET A 1 185 ? -4.940 15.088 9.178 1.00 86.06 185 MET A CA 1
ATOM 1406 C C . MET A 1 185 ? -4.011 16.162 8.612 1.00 86.06 185 MET A C 1
ATOM 1408 O O . MET A 1 185 ? -4.315 16.744 7.574 1.00 86.06 185 MET A O 1
ATOM 1412 N N . TYR A 1 186 ? -2.854 16.389 9.240 1.00 88.38 186 TYR A N 1
ATOM 1413 C CA . TYR A 1 186 ? -1.846 17.313 8.729 1.00 88.38 186 TYR A CA 1
ATOM 1414 C C . TYR A 1 186 ? -1.277 16.841 7.387 1.00 88.38 186 TYR A C 1
ATOM 1416 O O . TYR A 1 186 ? -1.225 17.617 6.437 1.00 88.38 186 TYR A O 1
ATOM 1424 N N . ALA A 1 187 ? -0.906 15.564 7.270 1.00 85.44 187 ALA A N 1
ATOM 1425 C CA . ALA A 1 187 ? -0.414 15.004 6.014 1.00 85.44 187 ALA A CA 1
ATOM 1426 C C . ALA A 1 187 ? -1.478 15.048 4.905 1.00 85.44 187 ALA A C 1
ATOM 1428 O O . ALA A 1 187 ? -1.170 15.404 3.770 1.00 85.44 187 ALA A O 1
ATOM 1429 N N . ALA A 1 188 ? -2.732 14.727 5.228 1.00 83.94 188 ALA A N 1
ATOM 1430 C CA . ALA A 1 188 ? -3.841 14.781 4.282 1.00 83.94 188 ALA A CA 1
ATOM 1431 C C . ALA A 1 188 ? -4.135 16.219 3.822 1.00 83.94 188 ALA A C 1
ATOM 1433 O O . ALA A 1 188 ? -4.345 16.452 2.634 1.00 83.94 188 ALA A O 1
ATOM 1434 N N . TYR A 1 189 ? -4.045 17.195 4.730 1.00 86.50 189 TYR A N 1
ATOM 1435 C CA . TYR A 1 189 ? -4.138 18.614 4.394 1.00 86.50 189 TYR A CA 1
ATOM 1436 C C . TYR A 1 189 ? -3.029 19.043 3.424 1.00 86.50 189 TYR A C 1
ATOM 1438 O O . TYR A 1 189 ? -3.327 19.601 2.371 1.00 86.50 189 TYR A O 1
ATOM 1446 N N . GLN A 1 190 ? -1.766 18.706 3.717 1.00 85.88 190 GLN A N 1
ATOM 1447 C CA . GLN A 1 190 ? -0.631 18.987 2.822 1.00 85.88 190 GLN A CA 1
ATOM 1448 C C . GLN A 1 190 ? -0.821 18.355 1.434 1.00 85.88 190 GLN A C 1
ATOM 1450 O O . GLN A 1 190 ? -0.456 18.944 0.424 1.00 85.88 190 GLN A O 1
ATOM 1455 N N . LYS A 1 191 ? -1.456 17.180 1.359 1.00 84.62 191 LYS A N 1
ATOM 1456 C CA . LYS A 1 191 ? -1.739 16.495 0.090 1.00 84.62 191 LYS A CA 1
ATOM 1457 C C . LYS A 1 191 ? -2.779 17.192 -0.799 1.00 84.62 191 LYS A C 1
ATOM 1459 O O . LYS A 1 191 ? -2.834 16.900 -1.995 1.00 84.62 191 LYS A O 1
ATOM 1464 N N . LEU A 1 192 ? -3.606 18.068 -0.226 1.00 85.94 192 LEU A N 1
ATOM 1465 C CA . LEU A 1 192 ? -4.694 18.782 -0.905 1.00 85.94 192 LEU A CA 1
ATOM 1466 C C . LEU A 1 192 ? -4.361 20.243 -1.220 1.00 85.94 192 LEU A C 1
ATOM 1468 O O . LEU A 1 192 ? -5.170 20.942 -1.824 1.00 85.94 192 LEU A O 1
ATOM 1472 N N . LEU A 1 193 ? -3.198 20.736 -0.810 1.00 88.31 193 LEU A N 1
ATOM 1473 C CA . LEU A 1 193 ? -2.833 22.126 -1.042 1.00 88.31 193 LEU A CA 1
ATOM 1474 C C . LEU A 1 193 ? -2.421 22.369 -2.507 1.00 88.31 193 LEU A C 1
ATOM 1476 O O . LEU A 1 193 ? -1.784 21.511 -3.123 1.00 88.31 193 LEU A O 1
ATOM 1480 N N . PRO A 1 194 ? -2.772 23.527 -3.093 1.00 86.50 194 PRO A N 1
ATOM 1481 C CA . PRO A 1 194 ? -2.391 23.869 -4.462 1.00 86.50 194 PRO A CA 1
ATOM 1482 C C . PRO A 1 194 ? -0.884 24.125 -4.583 1.00 86.50 194 PRO A C 1
ATOM 1484 O O . PRO A 1 194 ? -0.219 24.411 -3.589 1.00 86.50 194 PRO A O 1
ATOM 1487 N N . ALA A 1 195 ? -0.356 24.068 -5.808 1.00 84.69 195 ALA A N 1
ATOM 1488 C CA . ALA A 1 195 ? 1.062 24.299 -6.068 1.00 84.69 195 ALA A CA 1
ATOM 1489 C C . ALA A 1 195 ? 1.510 25.675 -5.549 1.00 84.69 195 ALA A C 1
ATOM 1491 O O . ALA A 1 195 ? 0.930 26.703 -5.909 1.00 84.69 195 ALA A O 1
ATOM 1492 N N . ASN A 1 196 ? 2.556 25.686 -4.724 1.00 83.31 196 ASN A N 1
ATOM 1493 C CA . ASN A 1 196 ? 3.109 26.896 -4.108 1.00 83.31 196 ASN A CA 1
ATOM 1494 C C . ASN A 1 196 ? 4.551 27.188 -4.572 1.00 83.31 196 ASN A C 1
ATOM 1496 O O . ASN A 1 196 ? 5.144 28.177 -4.145 1.00 83.31 196 ASN A O 1
ATOM 1500 N N . GLY A 1 197 ? 5.109 26.351 -5.458 1.00 76.12 197 GLY A N 1
ATOM 1501 C CA . GLY A 1 197 ? 6.471 26.484 -5.979 1.00 76.12 197 GLY A CA 1
ATOM 1502 C C . GLY A 1 197 ? 7.552 25.922 -5.051 1.00 76.12 197 GLY A C 1
ATOM 1503 O O . GLY A 1 197 ? 8.732 25.927 -5.409 1.00 76.12 197 GLY A O 1
ATOM 1504 N N . GLU A 1 198 ? 7.182 25.404 -3.880 1.00 84.75 198 GLU A N 1
ATOM 1505 C CA . GLU A 1 198 ? 8.096 24.716 -2.980 1.00 84.75 198 GLU A CA 1
ATOM 1506 C C . GLU A 1 198 ? 8.265 23.259 -3.425 1.00 84.75 198 GLU A C 1
ATOM 1508 O O . GLU A 1 198 ? 7.329 22.461 -3.429 1.00 84.75 198 GLU A O 1
ATOM 1513 N N . ARG A 1 199 ? 9.502 22.883 -3.766 1.00 78.62 199 ARG A N 1
ATOM 1514 C CA . ARG A 1 199 ? 9.825 21.574 -4.360 1.00 78.62 199 ARG A CA 1
ATOM 1515 C C . ARG A 1 199 ? 9.338 20.374 -3.541 1.00 78.62 199 ARG A C 1
ATOM 1517 O O . ARG A 1 199 ? 8.989 19.355 -4.126 1.00 78.62 199 ARG A O 1
ATOM 1524 N N . VAL A 1 200 ? 9.385 20.462 -2.212 1.00 78.62 200 VAL A N 1
ATOM 1525 C CA . VAL A 1 200 ? 9.013 19.347 -1.324 1.00 78.62 200 VAL A CA 1
ATOM 1526 C C . VAL A 1 200 ? 7.497 19.215 -1.240 1.00 78.62 200 VAL A C 1
ATOM 1528 O O . VAL A 1 200 ? 6.970 18.123 -1.431 1.00 78.62 200 VAL A O 1
ATOM 1531 N N . HIS A 1 201 ? 6.802 20.327 -1.014 1.00 80.81 201 HIS A N 1
ATOM 1532 C CA . HIS A 1 201 ? 5.347 20.376 -0.975 1.00 80.81 201 HIS A CA 1
ATOM 1533 C C . HIS A 1 201 ? 4.728 19.915 -2.303 1.00 80.81 201 HIS A C 1
ATOM 1535 O O . HIS A 1 201 ? 3.897 19.007 -2.325 1.00 80.81 201 HIS A O 1
ATOM 1541 N N . ASP A 1 202 ? 5.199 20.468 -3.421 1.00 78.88 202 ASP A N 1
ATOM 1542 C CA . ASP A 1 202 ? 4.648 20.185 -4.747 1.00 78.88 202 ASP A CA 1
ATOM 1543 C C . ASP A 1 202 ? 4.889 18.738 -5.208 1.00 78.88 202 ASP A C 1
ATOM 1545 O O . ASP A 1 202 ? 4.181 18.254 -6.088 1.00 78.88 202 ASP A O 1
ATOM 1549 N N . ALA A 1 203 ? 5.865 18.041 -4.616 1.00 74.88 203 ALA A N 1
ATOM 1550 C CA . ALA A 1 203 ? 6.120 16.623 -4.865 1.00 74.88 203 ALA A CA 1
ATOM 1551 C C . ALA A 1 203 ? 5.209 15.688 -4.049 1.00 74.88 203 ALA A C 1
ATOM 1553 O O . ALA A 1 203 ? 5.041 14.527 -4.416 1.00 74.88 203 ALA A O 1
ATOM 1554 N N . VAL A 1 204 ? 4.657 16.170 -2.932 1.00 77.06 204 VAL A N 1
ATOM 1555 C CA . VAL A 1 204 ? 3.808 15.384 -2.023 1.00 77.06 204 VAL A CA 1
ATOM 1556 C C . VAL A 1 204 ? 2.325 15.678 -2.251 1.00 77.06 204 VAL A C 1
ATOM 1558 O O . VAL A 1 204 ? 1.491 14.794 -2.054 1.00 77.06 204 VAL A O 1
ATOM 1561 N N . SER A 1 205 ? 1.984 16.896 -2.678 1.00 83.06 205 SER A N 1
ATOM 1562 C CA . SER A 1 205 ? 0.606 17.285 -2.961 1.00 83.06 205 SER A CA 1
ATOM 1563 C C . SER A 1 205 ? 0.093 16.690 -4.269 1.00 83.06 205 SER A C 1
ATOM 1565 O O . SER A 1 205 ? 0.665 16.891 -5.345 1.00 83.06 205 SER A O 1
ATOM 1567 N N . HIS A 1 206 ? -1.045 16.001 -4.176 1.00 83.12 206 HIS A N 1
ATOM 1568 C CA . HIS A 1 206 ? -1.747 15.436 -5.321 1.00 83.12 206 HIS A CA 1
ATOM 1569 C C . HIS A 1 206 ? -2.297 16.550 -6.225 1.00 83.12 206 HIS A C 1
ATOM 1571 O O . HIS A 1 206 ? -2.181 16.480 -7.450 1.00 83.12 206 HIS A O 1
ATOM 1577 N N . ILE A 1 207 ? -2.816 17.632 -5.633 1.00 84.75 207 ILE A N 1
ATOM 1578 C CA . ILE A 1 207 ? -3.341 18.779 -6.389 1.00 84.75 207 ILE A CA 1
ATOM 1579 C C . ILE A 1 207 ? -2.206 19.556 -7.061 1.00 84.75 207 ILE A C 1
ATOM 1581 O O . ILE A 1 207 ? -2.308 19.884 -8.245 1.00 84.75 207 ILE A O 1
ATOM 1585 N N . ALA A 1 208 ? -1.102 19.804 -6.352 1.00 84.69 208 ALA A N 1
ATOM 1586 C CA . ALA A 1 208 ? 0.055 20.486 -6.927 1.00 84.69 208 ALA A CA 1
ATOM 1587 C C . ALA A 1 208 ? 0.688 19.668 -8.061 1.00 84.69 208 ALA A C 1
ATOM 1589 O O . ALA A 1 208 ? 1.004 20.211 -9.122 1.00 84.69 208 ALA A O 1
ATOM 1590 N N . THR A 1 209 ? 0.806 18.349 -7.876 1.00 83.75 209 THR A N 1
ATOM 1591 C CA . THR A 1 209 ? 1.296 17.433 -8.911 1.00 83.75 209 THR A CA 1
ATOM 1592 C C . THR A 1 209 ? 0.406 17.496 -10.150 1.00 83.75 209 THR A C 1
ATOM 1594 O O . THR A 1 209 ? 0.916 17.701 -11.252 1.00 83.75 209 THR A O 1
ATOM 1597 N N . ALA A 1 210 ? -0.919 17.412 -9.993 1.00 84.19 210 ALA A N 1
ATOM 1598 C CA . ALA A 1 210 ? -1.855 17.526 -11.110 1.00 84.19 210 ALA A CA 1
ATOM 1599 C C . ALA A 1 210 ? -1.728 18.874 -11.847 1.00 84.19 210 ALA A C 1
ATOM 1601 O O . ALA A 1 210 ? -1.659 18.896 -13.074 1.00 84.19 210 ALA A O 1
ATOM 1602 N N . GLN A 1 211 ? -1.614 19.993 -11.123 1.00 86.38 211 GLN A N 1
ATOM 1603 C CA . GLN A 1 211 ? -1.432 21.326 -11.716 1.00 86.38 211 GLN A CA 1
ATOM 1604 C C . GLN A 1 211 ? -0.108 21.457 -12.481 1.00 86.38 211 GLN A C 1
ATOM 1606 O O . GLN A 1 211 ? -0.067 22.003 -13.585 1.00 86.38 211 GLN A O 1
ATOM 1611 N N . ASN A 1 212 ? 0.982 20.942 -11.913 1.00 86.00 212 ASN A N 1
ATOM 1612 C CA . ASN A 1 212 ? 2.306 20.999 -12.525 1.00 86.00 212 ASN A CA 1
ATOM 1613 C C . ASN A 1 212 ? 2.400 20.107 -13.773 1.00 86.00 212 ASN A C 1
ATOM 1615 O O . ASN A 1 212 ? 3.049 20.486 -14.749 1.00 86.00 212 ASN A O 1
ATOM 1619 N N . TRP A 1 213 ? 1.730 18.952 -13.778 1.00 83.75 213 TRP A N 1
ATOM 1620 C CA . TRP A 1 213 ? 1.626 18.100 -14.963 1.00 83.75 213 TRP A CA 1
ATOM 1621 C C . TRP A 1 213 ? 0.680 18.667 -16.022 1.00 83.75 213 TRP A C 1
ATOM 1623 O O . TRP A 1 213 ? 1.002 18.569 -17.201 1.00 83.75 213 TRP A O 1
ATOM 1633 N N . ALA A 1 214 ? -0.411 19.334 -15.634 1.00 86.12 214 ALA A N 1
ATOM 1634 C CA . ALA A 1 214 ? -1.295 20.026 -16.573 1.00 86.12 214 ALA A CA 1
ATOM 1635 C C . ALA A 1 214 ? -0.561 21.144 -17.332 1.00 86.12 214 ALA A C 1
ATOM 1637 O O . ALA A 1 214 ? -0.649 21.215 -18.551 1.00 86.12 214 ALA A O 1
ATOM 1638 N N . LYS A 1 215 ? 0.265 21.945 -16.643 1.00 86.38 215 LYS A N 1
ATOM 1639 C CA . LYS A 1 215 ? 1.119 22.956 -17.297 1.00 86.38 215 LYS A CA 1
ATOM 1640 C C . LYS A 1 215 ? 2.155 22.342 -18.243 1.00 86.38 215 LYS A C 1
ATOM 1642 O O . LYS A 1 215 ? 2.491 22.930 -19.264 1.00 86.38 215 LYS A O 1
ATOM 1647 N N . LYS A 1 216 ? 2.695 21.167 -17.903 1.00 84.25 216 LYS A N 1
ATOM 1648 C CA . LYS A 1 216 ? 3.624 20.435 -18.779 1.00 84.25 216 LYS A CA 1
ATOM 1649 C C . LYS A 1 216 ? 2.920 19.825 -19.987 1.00 84.25 216 LYS A C 1
ATOM 1651 O O . LYS A 1 216 ? 3.542 19.720 -21.032 1.00 84.25 216 LYS A O 1
ATOM 1656 N N . LEU A 1 217 ? 1.649 19.446 -19.864 1.00 85.25 217 LEU A N 1
ATOM 1657 C CA . LEU A 1 217 ? 0.870 18.872 -20.961 1.00 85.25 217 LEU A CA 1
ATOM 1658 C C . LEU A 1 217 ? 0.802 19.820 -22.166 1.00 85.25 217 LEU A C 1
ATOM 1660 O O . LEU A 1 217 ? 0.941 19.370 -23.296 1.00 85.25 217 LEU A O 1
ATOM 1664 N N . GLU A 1 218 ? 0.685 21.127 -21.918 1.00 83.81 218 GLU A N 1
ATOM 1665 C CA . GLU A 1 218 ? 0.628 22.168 -22.957 1.00 83.81 218 GLU A CA 1
ATOM 1666 C C . GLU A 1 218 ? 1.905 22.263 -23.810 1.00 83.81 218 GLU A C 1
ATOM 1668 O O . GLU A 1 218 ? 1.868 22.791 -24.920 1.00 83.81 218 GLU A O 1
ATOM 1673 N N . THR A 1 219 ? 3.039 21.756 -23.314 1.00 84.38 219 THR A N 1
ATOM 1674 C CA . THR A 1 219 ? 4.335 21.810 -24.010 1.00 84.38 219 THR A CA 1
ATOM 1675 C C . THR A 1 219 ? 4.764 20.470 -24.606 1.00 84.38 219 THR A C 1
ATOM 1677 O O . THR A 1 219 ? 5.790 20.403 -25.285 1.00 84.38 219 THR A O 1
ATOM 1680 N N . LEU A 1 220 ? 3.992 19.401 -24.384 1.00 85.25 220 LEU A N 1
ATOM 1681 C CA . LEU A 1 220 ? 4.288 18.064 -24.892 1.00 85.25 220 LEU A CA 1
ATOM 1682 C C . LEU A 1 220 ? 3.689 17.855 -26.286 1.00 85.25 220 LEU A C 1
ATOM 1684 O O . LEU A 1 220 ? 2.529 18.162 -26.539 1.00 85.25 220 LEU A O 1
ATOM 1688 N N . THR A 1 221 ? 4.485 17.280 -27.186 1.00 81.12 221 THR A N 1
ATOM 1689 C CA . THR A 1 221 ? 4.092 16.979 -28.574 1.00 81.12 221 THR A CA 1
ATOM 1690 C C . THR A 1 221 ? 4.096 15.484 -28.893 1.00 81.12 221 THR A C 1
ATOM 1692 O O . THR A 1 221 ? 3.482 15.066 -29.871 1.00 81.12 221 THR A O 1
ATOM 1695 N N . ASP A 1 222 ? 4.759 14.668 -28.068 1.00 87.44 222 ASP A N 1
ATOM 1696 C CA . ASP A 1 222 ? 4.816 13.213 -28.217 1.00 87.44 222 ASP A CA 1
ATOM 1697 C C . ASP A 1 222 ? 3.539 12.543 -27.659 1.00 87.44 222 ASP A C 1
ATOM 1699 O O . ASP A 1 222 ? 3.258 12.692 -26.463 1.00 87.44 222 ASP A O 1
ATOM 1703 N N . PRO A 1 223 ? 2.788 11.765 -28.467 1.00 82.69 223 PRO A N 1
ATOM 1704 C CA . PRO A 1 223 ? 1.584 11.059 -28.026 1.00 82.69 223 PRO A CA 1
ATOM 1705 C C . PRO A 1 223 ? 1.783 10.161 -26.797 1.00 82.69 223 PRO A C 1
ATOM 1707 O O . PRO A 1 223 ? 0.894 10.078 -25.948 1.00 82.69 223 PRO A O 1
ATOM 1710 N N . ALA A 1 224 ? 2.943 9.508 -26.662 1.00 81.25 224 ALA A N 1
ATOM 1711 C CA . ALA A 1 224 ? 3.216 8.641 -25.514 1.00 81.25 224 ALA A CA 1
ATOM 1712 C C . ALA A 1 224 ? 3.430 9.450 -24.222 1.00 81.25 224 ALA A C 1
ATOM 1714 O O . ALA A 1 224 ? 2.950 9.072 -23.149 1.00 81.25 224 ALA A O 1
ATOM 1715 N N . ALA A 1 225 ? 4.115 10.592 -24.324 1.00 80.94 225 ALA A N 1
ATOM 1716 C CA . ALA A 1 225 ? 4.322 11.507 -23.206 1.00 80.94 225 ALA A CA 1
ATOM 1717 C C . ALA A 1 225 ? 3.019 12.196 -22.768 1.00 80.94 225 ALA A C 1
ATOM 1719 O O . ALA A 1 225 ? 2.792 12.353 -21.567 1.00 80.94 225 ALA A O 1
ATOM 1720 N N . ILE A 1 226 ? 2.151 12.545 -23.723 1.00 83.50 226 ILE A N 1
ATOM 1721 C CA . ILE A 1 226 ? 0.815 13.108 -23.475 1.00 83.50 226 ILE A CA 1
ATOM 1722 C C . ILE A 1 226 ? -0.045 12.104 -22.700 1.00 83.50 226 ILE A C 1
ATOM 1724 O O . ILE A 1 226 ? -0.518 12.424 -21.611 1.00 83.50 226 ILE A O 1
ATOM 1728 N N . ALA A 1 227 ? -0.159 10.861 -23.183 1.00 81.56 227 ALA A N 1
ATOM 1729 C CA . ALA A 1 227 ? -0.942 9.821 -22.509 1.00 81.56 227 ALA A CA 1
ATOM 1730 C C . ALA A 1 227 ? -0.447 9.551 -21.075 1.00 81.56 227 ALA A C 1
ATOM 1732 O O . ALA A 1 227 ? -1.242 9.346 -20.153 1.00 81.56 227 ALA A O 1
ATOM 1733 N N . LYS A 1 228 ? 0.875 9.598 -20.860 1.00 80.31 228 LYS A N 1
ATOM 1734 C CA . LYS A 1 228 ? 1.468 9.472 -19.525 1.00 80.31 228 LYS A CA 1
ATOM 1735 C C . LYS A 1 228 ? 1.106 10.654 -18.627 1.00 80.31 228 LYS A C 1
ATOM 1737 O O . LYS A 1 228 ? 0.722 10.439 -17.481 1.00 80.31 228 LYS A O 1
ATOM 1742 N N . ALA A 1 229 ? 1.218 11.882 -19.126 1.00 82.31 229 ALA A N 1
ATOM 1743 C CA . ALA A 1 229 ? 0.872 13.083 -18.373 1.00 82.31 229 ALA A CA 1
ATOM 1744 C C . ALA A 1 229 ? -0.618 13.103 -17.985 1.00 82.31 229 ALA A C 1
ATOM 1746 O O . ALA A 1 229 ? -0.941 13.368 -16.829 1.00 82.31 229 ALA A O 1
ATOM 1747 N N . GLU A 1 230 ? -1.517 12.731 -18.897 1.00 82.38 230 GLU A N 1
ATOM 1748 C CA . GLU A 1 230 ? -2.952 12.595 -18.615 1.00 82.38 230 GLU A CA 1
ATOM 1749 C C . GLU A 1 230 ? -3.244 11.528 -17.553 1.00 82.38 230 GLU A C 1
ATOM 1751 O O . GLU A 1 230 ? -4.061 11.752 -16.655 1.00 82.38 230 GLU A O 1
ATOM 1756 N N . ALA A 1 231 ? -2.555 10.382 -17.608 1.00 78.56 231 ALA A N 1
ATOM 1757 C CA . ALA A 1 231 ? -2.675 9.345 -16.587 1.00 78.56 231 ALA A CA 1
ATOM 1758 C C . ALA A 1 231 ? -2.218 9.849 -15.207 1.00 78.56 231 ALA A C 1
ATOM 1760 O O . ALA A 1 231 ? -2.925 9.637 -14.221 1.00 78.56 231 ALA A O 1
ATOM 1761 N N . VAL A 1 232 ? -1.097 10.580 -15.137 1.00 80.62 232 VAL A N 1
ATOM 1762 C CA . VAL A 1 232 ? -0.594 11.173 -13.884 1.00 80.62 232 VAL A CA 1
ATOM 1763 C C . VAL A 1 232 ? -1.611 12.153 -13.299 1.00 80.62 232 VAL A C 1
ATOM 1765 O O . VAL A 1 232 ? -1.882 12.113 -12.097 1.00 80.62 232 VAL A O 1
ATOM 1768 N N . ILE A 1 233 ? -2.178 13.024 -14.140 1.00 83.44 233 ILE A N 1
ATOM 1769 C CA . ILE A 1 233 ? -3.176 14.018 -13.732 1.00 83.44 233 ILE A CA 1
ATOM 1770 C C . ILE A 1 233 ? -4.423 13.313 -13.197 1.00 83.44 233 ILE A C 1
ATOM 1772 O O . ILE A 1 233 ? -4.862 13.611 -12.088 1.00 83.44 233 ILE A O 1
ATOM 1776 N N . ARG A 1 234 ? -4.969 12.344 -13.943 1.00 81.75 234 ARG A N 1
ATOM 1777 C CA . ARG A 1 234 ? -6.173 11.607 -13.541 1.00 81.75 234 ARG A CA 1
ATOM 1778 C C . ARG A 1 234 ? -5.969 10.868 -12.221 1.00 81.75 234 ARG A C 1
ATOM 1780 O O . ARG A 1 234 ? -6.810 10.995 -11.335 1.00 81.75 234 ARG A O 1
ATOM 1787 N N . ASN A 1 235 ? -4.864 10.137 -12.078 1.00 81.12 235 ASN A N 1
ATOM 1788 C CA . ASN A 1 235 ? -4.582 9.371 -10.865 1.00 81.12 235 ASN A CA 1
ATOM 1789 C C . ASN A 1 235 ? -4.451 10.301 -9.650 1.00 81.12 235 ASN A C 1
ATOM 1791 O O . ASN A 1 235 ? -5.097 10.065 -8.636 1.00 81.12 235 ASN A O 1
ATOM 1795 N N . ASN A 1 236 ? -3.726 11.418 -9.774 1.00 83.00 236 ASN A N 1
ATOM 1796 C CA . ASN A 1 236 ? -3.583 12.366 -8.667 1.00 83.00 236 ASN A CA 1
ATOM 1797 C C . ASN A 1 236 ? -4.886 13.099 -8.321 1.00 83.00 236 ASN A C 1
ATOM 1799 O O . ASN A 1 236 ? -5.129 13.387 -7.155 1.00 83.00 236 ASN A O 1
ATOM 1803 N N . ILE A 1 237 ? -5.756 13.388 -9.292 1.00 83.06 237 ILE A N 1
ATOM 1804 C CA . ILE A 1 237 ? -7.077 13.958 -8.992 1.00 83.06 237 ILE A CA 1
ATOM 1805 C C . ILE A 1 237 ? -7.930 12.949 -8.218 1.00 83.06 237 ILE A C 1
ATOM 1807 O O . ILE A 1 237 ? -8.560 13.321 -7.229 1.00 83.06 237 ILE A O 1
ATOM 1811 N N . ILE A 1 238 ? -7.929 11.677 -8.632 1.00 81.00 238 ILE A N 1
ATOM 1812 C CA . ILE A 1 238 ? -8.630 10.607 -7.909 1.00 81.00 238 ILE A CA 1
ATOM 1813 C C . ILE A 1 238 ? -8.076 10.490 -6.485 1.00 81.00 238 ILE A C 1
ATOM 1815 O O . ILE A 1 238 ? -8.856 10.493 -5.534 1.00 81.00 238 ILE A O 1
ATOM 1819 N N . ASP A 1 239 ? -6.754 10.480 -6.322 1.00 80.44 239 ASP A N 1
ATOM 1820 C CA . ASP A 1 239 ? -6.105 10.411 -5.011 1.00 80.44 239 ASP A CA 1
ATOM 1821 C C . ASP A 1 239 ? -6.432 11.627 -4.134 1.00 80.44 239 ASP A C 1
ATOM 1823 O O . ASP A 1 239 ? -6.675 11.471 -2.939 1.00 80.44 239 ASP A O 1
ATOM 1827 N N . ALA A 1 240 ? -6.507 12.833 -4.705 1.00 83.31 240 ALA A N 1
ATOM 1828 C CA . ALA A 1 240 ? -6.926 14.034 -3.985 1.00 83.31 240 ALA A CA 1
ATOM 1829 C C . ALA A 1 240 ? -8.387 13.928 -3.513 1.00 83.31 240 ALA A C 1
ATOM 1831 O O . ALA A 1 240 ? -8.685 14.196 -2.349 1.00 83.31 240 ALA A O 1
ATOM 1832 N N . VAL A 1 241 ? -9.301 13.484 -4.379 1.00 83.62 241 VAL A N 1
ATOM 1833 C CA . VAL A 1 241 ? -10.712 13.284 -4.011 1.00 83.62 241 VAL A CA 1
ATOM 1834 C C . VAL A 1 241 ? -10.843 12.226 -2.914 1.00 83.62 241 VAL A C 1
ATOM 1836 O O . VAL A 1 241 ? -11.534 12.459 -1.921 1.00 83.62 241 VAL A O 1
ATOM 1839 N N . LEU A 1 242 ? -10.147 11.095 -3.048 1.00 79.06 242 LEU A N 1
ATOM 1840 C CA . LEU A 1 242 ? -10.127 10.034 -2.040 1.00 79.06 242 LEU A CA 1
ATOM 1841 C C . LEU A 1 242 ? -9.522 10.519 -0.717 1.00 79.06 242 LEU A C 1
ATOM 1843 O O . LEU A 1 242 ? -10.071 10.230 0.342 1.00 79.06 242 LEU A O 1
ATOM 1847 N N . CYS A 1 243 ? -8.441 11.300 -0.763 1.00 82.12 243 CYS A N 1
ATOM 1848 C CA . CYS A 1 243 ? -7.822 11.902 0.416 1.00 82.12 243 CYS A CA 1
ATOM 1849 C C . CYS A 1 243 ? -8.813 12.813 1.159 1.00 82.12 243 CYS A C 1
ATOM 1851 O O . CYS A 1 243 ? -9.002 12.662 2.366 1.00 82.12 243 CYS A O 1
ATOM 1853 N N . GLY A 1 244 ? -9.510 13.699 0.438 1.00 84.00 244 GLY A N 1
ATOM 1854 C CA . GLY A 1 244 ? -10.545 14.560 1.015 1.00 84.00 244 GLY A CA 1
ATOM 1855 C C . GLY A 1 244 ? -11.715 13.768 1.605 1.00 84.00 244 GLY A C 1
ATOM 1856 O O . GLY A 1 244 ? -12.155 14.049 2.720 1.00 84.00 244 GLY A O 1
ATOM 1857 N N . PHE A 1 245 ? -12.176 12.730 0.905 1.00 82.31 245 PHE A N 1
ATOM 1858 C CA . PHE A 1 245 ? -13.200 11.818 1.416 1.00 82.31 245 PHE A CA 1
ATOM 1859 C C . PHE A 1 245 ? -12.759 11.137 2.719 1.00 82.31 245 PHE A C 1
ATOM 1861 O O . PHE A 1 245 ? -13.504 11.140 3.699 1.00 82.31 245 PHE A O 1
ATOM 1868 N N . PHE A 1 246 ? -11.535 10.609 2.775 1.00 77.38 246 PHE A N 1
ATOM 1869 C CA . PHE A 1 246 ? -11.012 9.968 3.978 1.00 77.38 246 PHE A CA 1
ATOM 1870 C C . PHE A 1 246 ? -10.866 10.937 5.152 1.00 77.38 246 PHE A C 1
ATOM 1872 O O . PHE A 1 246 ? -11.192 10.555 6.273 1.00 77.38 246 PHE A O 1
ATOM 1879 N N . MET A 1 247 ? -10.463 12.191 4.920 1.00 83.00 247 MET A N 1
ATOM 1880 C CA . MET A 1 247 ? -10.451 13.214 5.975 1.00 83.00 247 MET A CA 1
ATOM 1881 C C . MET A 1 247 ? -11.842 13.425 6.580 1.00 83.00 247 MET A C 1
ATOM 1883 O O . MET A 1 247 ? -11.974 13.482 7.800 1.00 83.00 247 MET A O 1
ATOM 1887 N N . ILE A 1 248 ? -12.883 13.499 5.744 1.00 83.44 248 ILE A N 1
ATOM 1888 C CA . ILE A 1 248 ? -14.269 13.642 6.210 1.00 83.44 248 ILE A CA 1
ATOM 1889 C C . ILE A 1 248 ? -14.677 12.425 7.045 1.00 83.44 248 ILE A C 1
ATOM 1891 O O . ILE A 1 248 ? -15.222 12.586 8.133 1.00 83.44 248 ILE A O 1
ATOM 1895 N N . VAL A 1 249 ? -14.376 11.212 6.573 1.00 78.38 249 VAL A N 1
ATOM 1896 C CA . VAL A 1 249 ? -14.678 9.976 7.309 1.00 78.38 249 VAL A CA 1
ATOM 1897 C C . VAL A 1 249 ? -13.981 9.957 8.668 1.00 78.38 249 VAL A C 1
ATOM 1899 O O . VAL A 1 249 ? -14.627 9.655 9.666 1.00 78.38 249 VAL A O 1
ATOM 1902 N N . VAL A 1 250 ? -12.696 10.314 8.734 1.00 76.75 250 VAL A N 1
ATOM 1903 C CA . VAL A 1 250 ? -11.952 10.371 10.002 1.00 76.75 250 VAL A CA 1
ATOM 1904 C C . VAL A 1 250 ? -12.606 11.348 10.977 1.00 76.75 250 VAL A C 1
ATOM 1906 O O . VAL A 1 250 ? -12.790 10.991 12.132 1.00 76.75 250 VAL A O 1
ATOM 1909 N N . VAL A 1 251 ? -13.012 12.534 10.517 1.00 80.62 251 VAL A N 1
ATOM 1910 C CA . VAL A 1 251 ? -13.688 13.537 11.362 1.00 80.62 251 VAL A CA 1
ATOM 1911 C C . VAL A 1 251 ? -15.074 13.078 11.829 1.00 80.62 251 VAL A C 1
ATOM 1913 O O . VAL A 1 251 ? -15.504 13.464 12.906 1.00 80.62 251 VAL A O 1
ATOM 1916 N N . ILE A 1 252 ? -15.787 12.273 11.037 1.00 77.56 252 ILE A N 1
ATOM 1917 C CA . ILE A 1 252 ? -17.100 11.731 11.424 1.00 77.56 252 ILE A CA 1
ATOM 1918 C C . ILE A 1 252 ? -16.962 10.588 12.439 1.00 77.56 252 ILE A C 1
ATOM 1920 O O . ILE A 1 252 ? -17.840 10.410 13.282 1.00 77.56 252 ILE A O 1
ATOM 1924 N N . VAL A 1 253 ? -15.910 9.775 12.319 1.00 70.75 253 VAL A N 1
ATOM 1925 C CA . VAL A 1 253 ? -15.714 8.569 13.139 1.00 70.75 253 VAL A CA 1
ATOM 1926 C C . VAL A 1 253 ? -15.005 8.867 14.466 1.00 70.75 253 VAL A C 1
ATOM 1928 O O . VAL A 1 253 ? -15.290 8.178 15.446 1.00 70.75 253 VAL A O 1
ATOM 1931 N N . ALA A 1 254 ? -14.074 9.827 14.485 1.00 66.44 254 ALA A N 1
ATOM 1932 C CA . ALA A 1 254 ? -13.303 10.226 15.668 1.00 66.44 254 ALA A CA 1
ATOM 1933 C C . ALA A 1 254 ? -14.100 11.130 16.618 1.00 66.44 254 ALA A C 1
ATOM 1935 O O . ALA A 1 254 ? -13.955 10.933 17.848 1.00 66.44 254 ALA A O 1
#

Foldseek 3Di:
DVVQVVVVVVVDNDDPVNQCLLCVLLVHRGPPPPDDPQQVQLSVQLVVVLVVPDHSNCSVVSSVVSNVVVVVVVVVVLVVVLVVQLQVQLVVVCVVPVVLVPPPDVVSSVVSSVVSVVVVVVLVVCQVPQPVRSCVLVVVVVVLVVLVVLLVVLVVVLVVCVVVVNNVCSCVSVVVNVVSLVVSLVLLVLQQDAAPPDPVSLVSHLNSQLVVLVVVLVVDDDPVSNVNSVSSNVSSVVVNVVSVVVNVVSVVVD

InterPro domains:
  IPR003706 CstA, N-terminal domain [PF02554] (2-187)
  IPR051605 Peptide Transporter Carbon Starvation [PTHR30252] (18-253)

pLDDT: mean 83.26, std 7.28, range [62.44, 95.0]

Organism: NCBI:txid32020

Radius of gyration: 24.26 Å; chains: 1; bounding box: 61×53×63 Å

Sequence (254 aa):
VAAAAKITELGFSVTPEEILALAKNVGEETMMSRTGGAPTFAVGLTLLFHELVGGVEAMPFWYHFAILFEALFILTAVDAGTRTGRFMVQDILGNVHKPIGDTKNWFWGIIATIICVTGWGYLLYSGVTDPMGGIFTLWPLFGAANQMLAGIALMLGTVVLFKMGKAKYSWVTIAPLVWVLITTMYAAYQKLLPANGERVHDAVSHIATAQNWAKKLETLTDPAAIAKAEAVIRNNIIDAVLCGFFMIVVVIVA

Secondary structure (DSSP, 8-state):
-HHHHHHHHTT----HHHHHHHHHHHT-S--TT--SHHHHHHHHHHHHHHHHTTTGGGHHHHHHHHHHHHHHHHHHHHHHHHHHHHHHHHHHHHHH-GGGG-TT-HHHHHHHHHHHHHHHHHHHHHHHH-TT-SHHHHHHHHHHHHHHHHHHHHHHHHHHHHHTT-GGGTHHHHHHHHHHHHHHHHHHHHHHPPP-S-HHHHHH-HHHHHHHHHHHHTT---HHHHHHHHHHHHHHHHHHHHHHHHHHHHHHH-